Protein AF-A0AA38IRE5-F1 (afdb_monomer)

Mean predicted aligned error: 9.12 Å

pLDDT: mean 81.16, std 12.55, range [35.81, 95.25]

Organism: NCBI:txid2755281

Foldseek 3Di:
DCVVQDDPVVVVVVVVCVVPQCLCVLLVVAPLSVLVVLLVVLLVQLLVLLVVLLVDLVASNCVSLVSSLVSLLSSCVSDVCSLCSLVVSLCCCCCPRQVDDPVCVVVVVVCVVVVDDDDPRSDGPSSVVSNVVSVVSSVVSVVVVCVVVVVDDDDDDCQQPVLVPDDPPQNVLQLLLLLLVLVCCRVPVPPDDNGPGRPVPPTDDDPPPPSVVSSVVSVVVLVVLVVCLVPDPDPSSNVVSVVVSVVSVVSSCPPPD

Solvent-accessible surface area (backbone atoms only — not comparable to full-atom values): 14174 Å² total; per-residue (Å²): 116,51,62,80,81,43,58,64,66,60,27,49,52,51,51,51,50,63,73,66,42,62,62,55,46,44,41,66,73,17,81,76,22,48,33,51,55,52,13,51,54,26,36,52,50,17,48,56,28,40,54,60,14,57,70,45,76,89,44,60,34,61,88,29,39,54,60,14,52,53,24,38,52,50,5,31,73,47,28,76,73,23,55,52,44,57,56,52,50,52,47,42,46,45,50,65,70,47,57,55,50,78,81,52,48,62,55,49,54,50,38,69,73,60,79,62,75,98,67,92,62,78,69,46,72,39,54,53,51,52,50,49,53,52,50,51,52,51,51,50,51,50,51,52,46,45,62,72,56,67,76,60,79,87,81,74,47,59,56,55,29,45,49,80,73,40,59,87,64,21,23,60,47,30,59,50,36,44,44,26,50,36,52,41,36,72,77,53,64,62,88,81,58,76,65,79,38,71,53,72,66,72,78,36,74,55,89,82,43,72,64,52,56,48,25,50,50,45,51,52,51,53,50,49,52,51,52,49,35,70,70,44,82,51,64,67,61,25,51,50,46,55,50,52,55,50,50,48,64,69,57,44,54,67,81,76,99

Secondary structure (DSSP, 8-state):
-GGGTS-HHHHHHHHHHHHH-THHHHHHHSTTHHHHHHHHHHHHHHHHHHHHHHT-SSS--HHHHHHHHHHHHHHHHH-GGGGHHHHHHHHHIIIIIS---HHHHHHHHHHHHH----------HHHHHHHHHHHHHHHHHHHHHHHHTTTPPP---TTT-TTTTSPTTHHHHHHHHHHHHHHHHHHS--S--S---TTSS-----TT-THHHHHHHHHHHHHHHHHHHHH---HHHHHHHHHHHHHHHHH--S---

Radius of gyration: 21.21 Å; Cα contacts (8 Å, |Δi|>4): 234; chains: 1; bounding box: 51×44×58 Å

Structure (mmCIF, N/CA/C/O backbone):
data_AF-A0AA38IRE5-F1
#
_entry.id   AF-A0AA38IRE5-F1
#
loop_
_atom_site.group_PDB
_atom_site.id
_atom_site.type_symbol
_atom_site.label_atom_id
_atom_site.label_alt_id
_atom_site.label_comp_id
_atom_site.label_asym_id
_atom_site.label_entity_id
_atom_site.label_seq_id
_atom_site.pdbx_PDB_ins_code
_atom_site.Cartn_x
_atom_site.Cartn_y
_atom_site.Cartn_z
_atom_site.occupancy
_atom_site.B_iso_or_equiv
_atom_site.auth_seq_id
_atom_site.auth_comp_id
_atom_site.auth_asym_id
_atom_site.auth_atom_id
_atom_site.pdbx_PDB_model_num
ATOM 1 N N . MET A 1 1 ? 0.614 -8.536 15.199 1.00 66.88 1 MET A N 1
ATOM 2 C CA . MET A 1 1 ? -0.632 -8.054 14.555 1.00 66.88 1 MET A CA 1
ATOM 3 C C . MET A 1 1 ? -1.565 -9.196 14.187 1.00 66.88 1 MET A C 1
ATOM 5 O O . MET A 1 1 ? -2.717 -9.130 14.585 1.00 66.88 1 MET A O 1
ATOM 9 N N . CYS A 1 2 ? -1.098 -10.243 13.497 1.00 68.69 2 CYS A N 1
ATOM 10 C CA . CYS A 1 2 ? -1.949 -11.379 13.109 1.00 68.69 2 CYS A CA 1
ATOM 11 C C . CYS A 1 2 ? -2.672 -12.037 14.298 1.00 68.69 2 CYS A C 1
ATOM 13 O O . CYS A 1 2 ? -3.861 -12.318 14.194 1.00 68.69 2 CYS A O 1
ATOM 15 N N . SER A 1 3 ? -2.017 -12.131 15.462 1.00 77.94 3 SER A N 1
ATOM 16 C CA . SER A 1 3 ? -2.606 -12.686 16.693 1.00 77.94 3 SER A CA 1
ATOM 17 C C . SER A 1 3 ? -3.799 -11.902 17.246 1.00 77.94 3 SER A C 1
ATOM 19 O O . SER A 1 3 ? -4.513 -12.396 18.109 1.00 77.94 3 SER A O 1
ATOM 21 N N . MET A 1 4 ? -4.043 -10.678 16.765 1.00 70.19 4 MET A N 1
ATOM 22 C CA . MET A 1 4 ? -5.234 -9.910 17.139 1.00 70.19 4 MET A CA 1
ATOM 23 C C . MET A 1 4 ? -6.496 -10.393 16.413 1.00 70.19 4 MET A C 1
ATOM 25 O O . MET A 1 4 ? -7.599 -10.094 16.865 1.00 70.19 4 MET A O 1
ATOM 29 N N . PHE A 1 5 ? -6.343 -11.089 15.282 1.00 68.94 5 PHE A N 1
ATOM 30 C CA . PHE A 1 5 ? -7.445 -11.447 14.384 1.00 68.94 5 PHE A CA 1
ATOM 31 C C . PHE A 1 5 ? -7.511 -12.942 14.045 1.00 68.94 5 PHE A C 1
ATOM 33 O O . PHE A 1 5 ? -8.567 -13.414 13.630 1.00 68.94 5 PHE A O 1
ATOM 40 N N . LEU A 1 6 ? -6.409 -13.678 14.201 1.00 77.62 6 LEU A N 1
ATOM 41 C CA . LEU A 1 6 ? -6.258 -15.080 13.811 1.00 77.62 6 LEU A CA 1
ATOM 42 C C . LEU A 1 6 ? -5.742 -15.926 14.988 1.00 77.62 6 LEU A C 1
ATOM 44 O O . LEU A 1 6 ? -5.119 -15.376 15.900 1.00 77.62 6 LEU A O 1
ATOM 48 N N . PRO A 1 7 ? -5.941 -17.259 14.956 1.00 82.81 7 PRO A N 1
ATOM 49 C CA . PRO A 1 7 ? -5.340 -18.182 15.918 1.00 82.81 7 PRO A CA 1
ATOM 50 C C . PRO A 1 7 ? -3.813 -18.032 16.011 1.00 82.81 7 PRO A C 1
ATOM 52 O O . PRO A 1 7 ? -3.152 -17.624 15.047 1.00 82.81 7 PRO A O 1
ATOM 55 N N . GLU A 1 8 ? -3.241 -18.394 17.162 1.00 84.50 8 GLU A N 1
ATOM 56 C CA . GLU A 1 8 ? -1.804 -18.241 17.439 1.00 84.50 8 GLU A CA 1
ATOM 57 C C . GLU A 1 8 ? -0.932 -19.000 16.436 1.00 84.50 8 GLU A C 1
ATOM 59 O O . GLU A 1 8 ? 0.017 -18.427 15.902 1.00 84.50 8 GLU A O 1
ATOM 64 N N . LEU A 1 9 ? -1.308 -20.236 16.090 1.00 86.62 9 LEU A N 1
ATOM 65 C CA . LEU A 1 9 ? -0.585 -21.043 15.106 1.00 86.62 9 LEU A CA 1
ATOM 66 C C . LEU A 1 9 ? -0.555 -20.369 13.728 1.00 86.62 9 LEU A C 1
ATOM 68 O O . LEU A 1 9 ? 0.510 -20.211 13.140 1.00 86.62 9 LEU A O 1
ATOM 72 N N . SER A 1 10 ? -1.705 -19.911 13.226 1.00 82.69 10 SER A N 1
ATOM 73 C CA . SER A 1 10 ? -1.785 -19.211 11.935 1.00 82.69 10 SER A CA 1
ATOM 74 C C . SER A 1 10 ? -0.970 -17.919 11.941 1.00 82.69 10 SER A C 1
ATOM 76 O O . SER A 1 10 ? -0.342 -17.570 10.946 1.00 82.69 10 SER A O 1
ATOM 78 N N . SER A 1 11 ? -0.949 -17.220 13.077 1.00 84.44 11 SER A N 1
ATOM 79 C CA . SER A 1 11 ? -0.164 -15.999 13.258 1.00 84.44 11 SER A CA 1
ATOM 80 C C . SER A 1 11 ? 1.339 -16.270 13.265 1.00 84.44 11 SER A C 1
ATOM 82 O O . SER A 1 11 ? 2.093 -15.494 12.681 1.00 84.44 11 SER A O 1
ATOM 84 N N . PHE A 1 12 ? 1.765 -17.367 13.894 1.00 87.31 12 PHE A N 1
ATOM 85 C CA . PHE A 1 12 ? 3.154 -17.814 13.909 1.00 87.31 12 PHE A CA 1
ATOM 86 C C . PHE A 1 12 ? 3.618 -18.253 12.519 1.00 87.31 12 PHE A C 1
ATOM 88 O O . PHE A 1 12 ? 4.658 -17.799 12.052 1.00 87.31 12 PHE A O 1
ATOM 95 N N . VAL A 1 13 ? 2.814 -19.060 11.820 1.00 86.81 13 VAL A N 1
ATOM 96 C CA . VAL A 1 13 ? 3.109 -19.490 10.445 1.00 86.81 13 VAL A CA 1
ATOM 97 C C . VAL A 1 13 ? 3.197 -18.285 9.509 1.00 86.81 13 VAL A C 1
ATOM 99 O O . VAL A 1 13 ? 4.141 -18.193 8.732 1.00 86.81 13 VAL A O 1
ATOM 102 N N . ALA A 1 14 ? 2.281 -17.317 9.619 1.00 83.88 14 ALA A N 1
ATOM 103 C CA . ALA A 1 14 ? 2.343 -16.088 8.830 1.00 83.88 14 ALA A CA 1
ATOM 104 C C . ALA A 1 14 ? 3.618 -15.272 9.113 1.00 83.88 14 ALA A C 1
ATOM 106 O O . ALA A 1 14 ? 4.216 -14.734 8.184 1.00 83.88 14 ALA A O 1
ATOM 107 N N . ALA A 1 15 ? 4.054 -15.199 10.375 1.00 84.88 15 ALA A N 1
ATOM 108 C CA . ALA A 1 15 ? 5.296 -14.523 10.744 1.00 84.88 15 ALA A CA 1
ATOM 109 C C . ALA A 1 15 ? 6.534 -15.253 10.198 1.00 84.88 15 ALA A C 1
ATOM 111 O O . ALA A 1 15 ? 7.433 -14.606 9.671 1.00 84.88 15 ALA A O 1
ATOM 112 N N . MET A 1 16 ? 6.564 -16.587 10.269 1.00 85.31 16 MET A N 1
ATOM 113 C CA . MET A 1 16 ? 7.654 -17.390 9.709 1.00 85.31 16 MET A CA 1
ATOM 114 C C . MET A 1 16 ? 7.725 -17.278 8.188 1.00 85.31 16 MET A C 1
ATOM 116 O O . MET A 1 16 ? 8.806 -17.063 7.649 1.00 85.31 16 MET A O 1
ATOM 120 N N . LEU A 1 17 ? 6.583 -17.349 7.496 1.00 84.31 17 LEU A N 1
ATOM 121 C CA . LEU A 1 17 ? 6.532 -17.137 6.051 1.00 84.31 17 LEU A CA 1
ATOM 122 C C . LEU A 1 17 ? 7.054 -15.748 5.688 1.00 84.31 17 LEU A C 1
ATOM 124 O O . LEU A 1 17 ? 7.898 -15.650 4.811 1.00 84.31 17 LEU A O 1
ATOM 128 N N . PHE A 1 18 ? 6.639 -14.698 6.401 1.00 83.19 18 PHE A N 1
ATOM 129 C CA . PHE A 1 18 ? 7.153 -13.342 6.188 1.00 83.19 18 PHE A CA 1
ATOM 130 C C . PHE A 1 18 ? 8.671 -13.234 6.405 1.00 83.19 18 PHE A C 1
ATOM 132 O O . PHE A 1 18 ? 9.341 -12.536 5.661 1.00 83.19 18 PHE A O 1
ATOM 139 N N . VAL A 1 19 ? 9.243 -13.922 7.395 1.00 83.75 19 VAL A N 1
ATOM 140 C CA . VAL A 1 19 ? 10.698 -13.880 7.638 1.00 83.75 19 VAL A CA 1
ATOM 141 C C . VAL A 1 19 ? 11.481 -14.646 6.571 1.00 83.75 19 VAL A C 1
ATOM 143 O O . VAL A 1 19 ? 12.555 -14.209 6.170 1.00 83.75 19 VAL A O 1
ATOM 146 N N . VAL A 1 20 ? 10.962 -15.789 6.118 1.00 86.19 20 VAL A N 1
ATOM 147 C CA . VAL A 1 20 ? 11.672 -16.685 5.193 1.00 86.19 20 VAL A CA 1
ATOM 148 C C . VAL A 1 20 ? 11.473 -16.282 3.730 1.00 86.19 20 VAL A C 1
ATOM 150 O O . VAL A 1 20 ? 12.277 -16.673 2.889 1.00 86.19 20 VAL A O 1
ATOM 153 N N . HIS A 1 21 ? 10.434 -15.503 3.404 1.00 84.81 21 HIS A N 1
ATOM 154 C CA . HIS A 1 21 ? 10.095 -15.190 2.018 1.00 84.81 21 HIS A CA 1
ATOM 155 C C . HIS A 1 21 ? 11.217 -14.398 1.314 1.00 84.81 21 HIS A C 1
ATOM 157 O O . HIS A 1 21 ? 11.450 -13.235 1.665 1.00 84.81 21 HIS A O 1
ATOM 163 N N . PRO A 1 22 ? 11.866 -14.961 0.272 1.00 82.44 22 PRO A N 1
ATOM 164 C CA . PRO A 1 22 ? 13.019 -14.330 -0.375 1.00 82.44 22 PRO A CA 1
ATOM 165 C C . PRO A 1 22 ? 12.728 -12.959 -0.988 1.00 82.44 22 PRO A C 1
ATOM 167 O O . PRO A 1 22 ? 13.632 -12.157 -1.134 1.00 82.44 22 PRO A O 1
ATOM 170 N N . ILE A 1 23 ? 11.467 -12.628 -1.277 1.00 81.75 23 ILE A N 1
ATOM 171 C CA . ILE A 1 23 ? 11.100 -11.296 -1.788 1.00 81.75 23 ILE A CA 1
ATOM 172 C C . ILE A 1 23 ? 11.539 -10.137 -0.884 1.00 81.75 23 ILE A C 1
ATOM 174 O O . ILE A 1 23 ? 11.767 -9.027 -1.353 1.00 81.75 23 ILE A O 1
ATOM 178 N N . HIS A 1 24 ? 11.684 -10.386 0.419 1.00 78.56 24 HIS A N 1
ATOM 179 C CA . HIS A 1 24 ? 12.136 -9.365 1.353 1.00 78.56 24 HIS A CA 1
ATOM 180 C C . HIS A 1 24 ? 13.640 -9.101 1.253 1.00 78.56 24 HIS A C 1
ATOM 182 O O . HIS A 1 24 ? 14.095 -8.076 1.760 1.00 78.56 24 HIS A O 1
ATOM 188 N N . THR A 1 25 ? 14.417 -9.962 0.580 1.00 79.12 25 THR A N 1
ATOM 189 C CA . THR A 1 25 ? 15.851 -9.725 0.403 1.00 79.12 25 THR A CA 1
ATOM 190 C C . THR A 1 25 ? 16.103 -8.486 -0.443 1.00 79.12 25 THR A C 1
ATOM 192 O O . THR A 1 25 ? 16.975 -7.718 -0.066 1.00 79.12 25 THR A O 1
ATOM 195 N N . GLU A 1 26 ? 15.309 -8.214 -1.489 1.00 75.19 26 GLU A N 1
ATOM 196 C CA . GLU A 1 26 ? 15.432 -6.984 -2.301 1.00 75.19 26 GLU A CA 1
ATOM 197 C C . GLU A 1 26 ? 15.341 -5.715 -1.445 1.00 75.19 26 GLU A C 1
ATOM 199 O O . GLU A 1 26 ? 16.201 -4.833 -1.526 1.00 75.19 26 GLU A O 1
ATOM 204 N N . ALA A 1 27 ? 14.354 -5.665 -0.547 1.00 70.44 27 ALA A N 1
ATOM 205 C CA . ALA A 1 27 ? 14.155 -4.539 0.361 1.00 70.44 27 ALA A CA 1
ATOM 206 C C . ALA A 1 27 ? 15.297 -4.375 1.387 1.00 70.44 27 ALA A C 1
ATOM 208 O O . ALA A 1 27 ? 15.514 -3.276 1.897 1.00 70.44 27 ALA A O 1
ATOM 209 N N . VAL A 1 28 ? 16.034 -5.444 1.710 1.00 70.38 28 VAL A N 1
ATOM 210 C CA . VAL A 1 28 ? 17.133 -5.416 2.693 1.00 70.38 28 VAL A CA 1
ATOM 211 C C . VAL A 1 28 ? 18.488 -5.158 2.028 1.00 70.38 28 VAL A C 1
ATOM 213 O O . VAL A 1 28 ? 19.316 -4.430 2.581 1.00 70.38 28 VAL A O 1
ATOM 216 N N . THR A 1 29 ? 18.730 -5.732 0.848 1.00 73.12 29 THR A N 1
ATOM 217 C CA . THR A 1 29 ? 19.999 -5.600 0.120 1.00 73.12 29 THR A CA 1
ATOM 218 C C . THR A 1 29 ? 20.113 -4.262 -0.602 1.00 73.12 29 THR A C 1
ATOM 220 O O . THR A 1 29 ? 21.218 -3.738 -0.736 1.00 73.12 29 THR A O 1
ATOM 223 N N . GLY A 1 30 ? 18.994 -3.673 -1.036 1.00 69.94 30 GLY A N 1
ATOM 224 C CA . GLY A 1 30 ? 18.978 -2.350 -1.652 1.00 69.94 30 GLY A CA 1
ATOM 225 C C . GLY A 1 30 ? 19.208 -1.232 -0.630 1.00 69.94 30 GLY A C 1
ATOM 226 O O . GLY A 1 30 ? 18.498 -1.129 0.371 1.00 69.94 30 GLY A O 1
ATOM 227 N N . VAL A 1 31 ? 20.154 -0.322 -0.898 1.00 69.25 31 VAL A N 1
ATOM 228 C CA . VAL A 1 31 ? 20.379 0.878 -0.060 1.00 69.25 31 VAL A CA 1
ATOM 229 C C . VAL A 1 31 ? 19.096 1.714 0.058 1.00 69.25 31 VAL A C 1
ATOM 231 O O . VAL A 1 31 ? 18.791 2.230 1.133 1.00 69.25 31 VAL A O 1
ATOM 234 N N . VAL A 1 32 ? 18.304 1.772 -1.019 1.00 67.88 32 VAL A N 1
ATOM 235 C CA . VAL A 1 32 ? 17.002 2.459 -1.081 1.00 67.88 32 VAL A CA 1
ATOM 236 C C . VAL A 1 32 ? 15.925 1.748 -0.242 1.00 67.88 32 VAL A C 1
ATOM 238 O O . VAL A 1 32 ? 15.069 2.410 0.350 1.00 67.88 32 VAL A O 1
ATOM 241 N N . GLY A 1 33 ? 15.994 0.418 -0.120 1.00 69.69 33 GLY A N 1
ATOM 242 C CA . GLY A 1 33 ? 15.036 -0.399 0.635 1.00 69.69 33 GLY A CA 1
ATOM 243 C C . GLY A 1 33 ? 15.167 -0.274 2.162 1.00 69.69 33 GLY A C 1
ATOM 244 O O . GLY A 1 33 ? 14.208 -0.503 2.904 1.00 69.69 33 GLY A O 1
ATOM 245 N N . ARG A 1 34 ? 16.305 0.222 2.671 1.00 79.81 34 ARG A N 1
ATOM 246 C CA . ARG A 1 34 ? 16.491 0.519 4.109 1.00 79.81 34 ARG A CA 1
ATOM 247 C C . ARG A 1 34 ? 15.468 1.524 4.640 1.00 79.81 34 ARG A C 1
ATOM 249 O O . ARG A 1 34 ? 14.971 1.388 5.755 1.00 79.81 34 ARG A O 1
ATOM 256 N N . ALA A 1 35 ? 15.132 2.524 3.830 1.00 83.19 35 ALA A N 1
ATOM 257 C CA . ALA A 1 35 ? 14.113 3.504 4.181 1.00 83.19 35 ALA A CA 1
ATOM 258 C C . ALA A 1 35 ? 12.715 2.864 4.277 1.00 83.19 35 ALA A C 1
ATOM 260 O O . ALA A 1 35 ? 11.905 3.242 5.123 1.00 83.19 35 ALA A O 1
ATOM 261 N N . GLU A 1 36 ? 12.439 1.857 3.447 1.00 82.44 36 GLU A N 1
ATOM 262 C CA . GLU A 1 36 ? 11.158 1.146 3.407 1.00 82.44 36 GLU A CA 1
ATOM 263 C C . GLU A 1 36 ? 11.010 0.180 4.580 1.00 82.44 36 GLU A C 1
ATOM 265 O O . GLU A 1 36 ? 9.972 0.174 5.243 1.00 82.44 36 GLU A O 1
ATOM 270 N N . THR A 1 37 ? 12.068 -0.565 4.911 1.00 83.38 37 THR A N 1
ATOM 271 C CA . THR A 1 37 ? 12.090 -1.430 6.100 1.00 83.38 37 THR A CA 1
ATOM 272 C C . THR A 1 37 ? 11.904 -0.614 7.381 1.00 83.38 37 THR A C 1
ATOM 274 O O . THR A 1 37 ? 11.047 -0.955 8.198 1.00 83.38 37 THR A O 1
ATOM 277 N N . LEU A 1 38 ? 12.597 0.520 7.530 1.00 87.06 38 LEU A N 1
ATOM 278 C CA . LEU A 1 38 ? 12.421 1.407 8.683 1.00 87.06 38 LEU A CA 1
ATOM 279 C C . LEU A 1 38 ? 11.007 2.013 8.738 1.00 87.0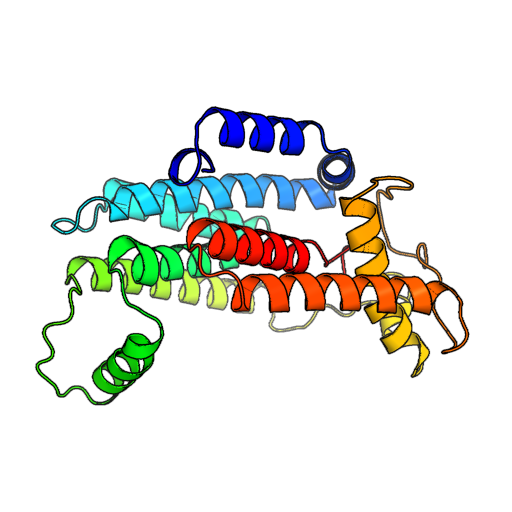6 38 LEU A C 1
ATOM 281 O O . LEU A 1 38 ? 10.375 2.012 9.798 1.00 87.06 38 LEU A O 1
ATOM 285 N N . SER A 1 39 ? 10.472 2.454 7.593 1.00 88.94 39 SER A N 1
ATOM 286 C CA . SER A 1 39 ? 9.085 2.925 7.487 1.00 88.94 39 SER A CA 1
ATOM 287 C C . SER A 1 39 ? 8.091 1.839 7.914 1.00 88.94 39 SER A C 1
ATOM 289 O O . SER A 1 39 ? 7.157 2.134 8.656 1.00 88.94 39 SER A O 1
ATOM 291 N N . SER A 1 40 ? 8.325 0.570 7.554 1.00 86.00 40 SER A N 1
ATOM 292 C CA . SER A 1 40 ? 7.464 -0.556 7.942 1.00 86.00 40 SER A CA 1
ATOM 293 C C . SER A 1 40 ? 7.454 -0.815 9.457 1.00 86.00 40 SER A C 1
ATOM 295 O O . SER A 1 40 ? 6.397 -1.073 10.037 1.00 86.00 40 SER A O 1
ATOM 297 N N . VAL A 1 41 ? 8.598 -0.674 10.137 1.00 90.06 41 VAL A N 1
ATOM 298 C CA . VAL A 1 41 ? 8.681 -0.838 11.598 1.00 90.06 41 VAL A CA 1
ATOM 299 C C . VAL A 1 41 ? 7.872 0.253 12.298 1.00 90.06 41 VAL A C 1
ATOM 301 O O . VAL A 1 41 ? 7.045 -0.045 13.166 1.00 90.06 41 VAL A O 1
ATOM 304 N N . PHE A 1 42 ? 8.043 1.512 11.885 1.00 92.81 42 PHE A N 1
ATOM 305 C CA . PHE A 1 42 ? 7.272 2.626 12.440 1.00 92.81 42 PHE A CA 1
ATOM 306 C C . PHE A 1 42 ? 5.790 2.568 12.058 1.00 92.81 42 PHE A C 1
ATOM 308 O O . PHE A 1 42 ? 4.945 2.909 12.885 1.00 92.81 42 PHE A O 1
ATOM 315 N N . PHE A 1 43 ? 5.456 2.061 10.868 1.00 91.31 43 PHE A N 1
ATOM 316 C CA . PHE A 1 43 ? 4.085 1.776 10.440 1.00 91.31 43 PHE A CA 1
ATOM 317 C C . PHE A 1 43 ? 3.395 0.828 11.430 1.00 91.31 43 PHE A C 1
ATOM 319 O O . PHE A 1 43 ? 2.319 1.129 11.958 1.00 91.31 43 PHE A O 1
ATOM 326 N N . LEU A 1 44 ? 4.027 -0.315 11.716 1.00 88.44 44 LEU A N 1
ATOM 327 C CA . LEU A 1 44 ? 3.488 -1.329 12.623 1.00 88.44 44 LEU A CA 1
ATOM 328 C C . LEU A 1 44 ? 3.402 -0.800 14.062 1.00 88.44 44 LEU A C 1
ATOM 330 O O . LEU A 1 44 ? 2.385 -1.000 14.734 1.00 88.44 44 LEU A O 1
ATOM 334 N N . ALA A 1 45 ? 4.431 -0.084 14.525 1.00 91.81 45 ALA A N 1
ATOM 335 C CA . ALA A 1 45 ? 4.454 0.532 15.850 1.00 91.81 45 ALA A CA 1
ATOM 336 C C . ALA A 1 45 ? 3.331 1.569 16.019 1.00 91.81 45 ALA A C 1
ATOM 338 O O . ALA A 1 45 ? 2.586 1.520 17.003 1.00 91.81 45 ALA A O 1
ATOM 339 N N . ALA A 1 46 ? 3.151 2.456 15.036 1.00 93.25 46 ALA A N 1
ATOM 340 C CA . ALA A 1 46 ? 2.088 3.453 15.011 1.00 93.25 46 ALA A CA 1
ATOM 341 C C . ALA A 1 46 ? 0.703 2.808 15.126 1.00 93.25 46 ALA A C 1
ATOM 343 O O . ALA A 1 46 ? -0.104 3.240 15.957 1.00 93.25 46 ALA A O 1
ATOM 344 N N . PHE A 1 47 ? 0.451 1.746 14.353 1.00 90.94 47 PHE A N 1
ATOM 345 C CA . PHE A 1 47 ? -0.808 1.008 14.400 1.00 90.94 47 PHE A CA 1
ATOM 346 C C . PHE A 1 47 ? -1.018 0.308 15.752 1.00 90.94 47 PHE A C 1
ATOM 348 O O . PHE A 1 47 ? -2.083 0.422 16.360 1.00 90.94 47 PHE A O 1
ATOM 355 N N . MET A 1 48 ? -0.004 -0.375 16.289 1.00 89.94 48 MET A N 1
ATOM 356 C CA . MET A 1 48 ? -0.098 -1.041 17.594 1.00 89.94 48 MET A CA 1
ATOM 357 C C . MET A 1 48 ? -0.365 -0.065 18.748 1.00 89.94 48 MET A C 1
ATOM 359 O O . MET A 1 48 ? -1.151 -0.364 19.648 1.00 89.94 48 MET A O 1
ATOM 363 N N . LEU A 1 49 ? 0.268 1.108 18.736 1.00 92.62 49 LEU A N 1
ATOM 364 C CA . LEU A 1 49 ? 0.019 2.157 19.724 1.00 92.62 49 LEU A CA 1
ATOM 365 C C . LEU A 1 49 ? -1.392 2.739 19.571 1.00 92.62 49 LEU A C 1
ATOM 367 O O . LEU A 1 49 ? -2.095 2.921 20.567 1.00 92.62 49 LEU A O 1
ATOM 371 N N . TYR A 1 50 ? -1.852 2.938 18.334 1.00 91.88 50 TYR A N 1
ATOM 372 C CA . TYR A 1 50 ? -3.199 3.433 18.056 1.00 91.88 50 TYR A CA 1
ATOM 373 C C . TYR A 1 50 ? -4.293 2.462 18.523 1.00 91.88 50 TYR A C 1
ATOM 375 O O . TYR A 1 50 ? -5.279 2.879 19.137 1.00 91.88 50 TYR A O 1
ATOM 383 N N . THR A 1 51 ? -4.119 1.154 18.304 1.00 88.94 51 THR A N 1
ATOM 384 C CA . THR A 1 51 ? -5.089 0.151 18.781 1.00 88.94 51 THR A CA 1
ATOM 385 C C . THR A 1 51 ? -5.151 0.100 20.310 1.00 88.94 51 THR A C 1
ATOM 387 O O . THR A 1 51 ? -6.244 -0.007 20.870 1.00 88.94 51 THR A O 1
ATOM 390 N N . LYS A 1 52 ? -4.015 0.275 21.005 1.00 89.00 52 LYS A N 1
ATOM 391 C CA . LYS A 1 52 ? -3.973 0.424 22.473 1.00 89.00 52 LYS A CA 1
ATOM 392 C C . LYS A 1 52 ? -4.690 1.692 22.946 1.00 89.00 52 LYS A C 1
ATOM 394 O O . LYS A 1 52 ? -5.471 1.609 23.893 1.00 89.00 52 LYS A O 1
ATOM 399 N N . ALA A 1 53 ? -4.489 2.830 22.274 1.00 88.19 53 ALA A N 1
ATOM 400 C CA . ALA A 1 53 ? -5.211 4.076 22.565 1.00 88.19 53 ALA A CA 1
ATOM 401 C C . ALA A 1 53 ? -6.731 3.917 22.381 1.00 88.19 53 ALA A C 1
ATOM 403 O O . ALA A 1 53 ? -7.523 4.490 23.129 1.00 88.19 53 ALA A O 1
ATOM 404 N N . SER A 1 54 ? -7.130 3.092 21.411 1.00 85.06 54 SER A N 1
ATOM 405 C CA . SER A 1 54 ? -8.525 2.896 21.007 1.00 85.06 54 SER A CA 1
ATOM 406 C C . SER A 1 54 ? -9.282 1.840 21.819 1.00 85.06 54 SER A C 1
ATOM 408 O O . SER A 1 54 ? -10.501 1.723 21.700 1.00 85.06 54 SER A O 1
ATOM 410 N N . ARG A 1 55 ? -8.588 1.101 22.699 1.00 83.81 55 ARG A N 1
ATOM 411 C CA . ARG A 1 55 ? -9.168 0.016 23.509 1.00 83.81 55 ARG A CA 1
ATOM 412 C C . ARG A 1 55 ? -10.198 0.509 24.530 1.00 83.81 55 ARG A C 1
ATOM 414 O O . ARG A 1 55 ? -11.153 -0.206 24.823 1.00 83.81 55 ARG A O 1
ATOM 421 N N . SER A 1 56 ? -10.023 1.718 25.067 1.00 77.81 56 SER A N 1
ATOM 422 C CA . SER A 1 56 ? -10.987 2.337 25.983 1.00 77.81 56 SER A CA 1
ATOM 423 C C . SER A 1 56 ? -11.902 3.305 25.236 1.00 77.81 56 SER A C 1
ATOM 425 O O . SER A 1 56 ? -11.440 4.181 24.504 1.00 77.81 56 SER A O 1
ATOM 427 N N . LYS A 1 57 ? -13.219 3.172 25.446 1.00 71.69 57 LYS A N 1
ATOM 428 C CA . LYS A 1 57 ? -14.224 4.121 24.931 1.00 71.69 57 LYS A CA 1
ATOM 429 C C . LYS A 1 57 ? -14.412 5.353 25.821 1.00 71.69 57 LYS A C 1
ATOM 431 O O . LYS A 1 57 ? -14.986 6.333 25.356 1.00 71.69 57 LYS A O 1
ATOM 436 N N . LYS A 1 58 ? -13.955 5.284 27.080 1.00 71.62 58 LYS A N 1
ATOM 437 C CA . LYS A 1 58 ? -14.145 6.320 28.113 1.00 71.62 58 LYS A CA 1
ATOM 438 C C . LYS A 1 58 ? -12.980 7.311 28.212 1.00 71.62 58 LYS A C 1
ATOM 440 O O . LYS A 1 58 ? -13.104 8.319 28.891 1.00 71.62 58 LYS A O 1
ATOM 445 N N . SER A 1 59 ? -11.845 7.016 27.581 1.00 79.88 59 SER A N 1
ATOM 446 C CA . SER A 1 59 ? -10.660 7.874 27.600 1.00 79.88 59 SER A CA 1
ATOM 447 C C . SER A 1 59 ? -10.012 7.894 26.224 1.00 79.88 59 SER A C 1
ATOM 449 O O . SER A 1 59 ? -9.913 6.852 25.576 1.00 79.88 59 SER A O 1
ATOM 451 N N . THR A 1 60 ? -9.522 9.062 25.808 1.00 77.62 60 THR A N 1
ATOM 452 C CA . THR A 1 60 ? -8.784 9.253 24.551 1.00 77.62 60 THR A CA 1
ATOM 453 C C . THR A 1 60 ? -7.506 8.411 24.488 1.00 77.62 60 THR A C 1
ATOM 455 O O . THR A 1 60 ? -7.032 8.097 23.400 1.00 77.62 60 THR A O 1
ATOM 458 N N . GLY A 1 61 ? -6.926 8.047 25.641 1.00 84.75 61 GLY A N 1
ATOM 459 C CA . GLY A 1 61 ? -5.690 7.265 25.689 1.00 84.75 61 GLY A CA 1
ATOM 460 C C . GLY A 1 61 ? -4.455 8.043 25.217 1.00 84.75 61 GLY A C 1
ATOM 461 O O . GLY A 1 61 ? -3.605 7.476 24.532 1.00 84.75 61 GLY A O 1
ATOM 462 N N . TRP A 1 62 ? -4.334 9.325 25.594 1.00 88.12 62 TRP A N 1
ATOM 463 C CA . TRP A 1 62 ? -3.255 10.242 25.174 1.00 88.12 62 TRP A CA 1
ATOM 464 C C . TRP A 1 62 ? -1.842 9.659 25.284 1.00 88.12 62 TRP A C 1
ATOM 466 O O . TRP A 1 62 ? -1.029 9.861 24.385 1.00 88.12 62 TRP A O 1
ATOM 476 N N . LYS A 1 63 ? -1.583 8.865 26.334 1.00 92.00 63 LYS A N 1
ATOM 477 C CA . LYS A 1 63 ? -0.302 8.173 26.559 1.00 92.00 63 LYS A CA 1
ATOM 478 C C . LYS A 1 63 ? 0.138 7.300 25.376 1.00 92.00 63 LYS A C 1
ATOM 480 O O . LYS A 1 63 ? 1.331 7.151 25.159 1.00 92.00 63 LYS A O 1
ATOM 485 N N . TYR A 1 64 ? -0.803 6.732 24.620 1.00 91.94 64 TYR A N 1
ATOM 486 C CA . TYR A 1 64 ? -0.522 5.913 23.435 1.00 91.94 64 TYR A CA 1
ATOM 487 C C . TYR A 1 64 ? -0.792 6.658 22.122 1.00 91.94 64 TYR A C 1
ATOM 489 O O . TYR A 1 64 ? -0.177 6.346 21.105 1.00 91.94 64 TYR A O 1
ATOM 497 N N . LEU A 1 65 ? -1.676 7.661 22.137 1.00 92.19 65 LEU A N 1
ATOM 498 C CA . LEU A 1 65 ? -1.991 8.463 20.954 1.00 92.19 65 LEU A CA 1
ATOM 499 C C . LEU A 1 65 ? -0.803 9.332 20.517 1.00 92.19 65 LEU A C 1
ATOM 501 O O . LEU A 1 65 ? -0.467 9.340 19.339 1.00 92.19 65 LEU A O 1
ATOM 505 N N . ILE A 1 66 ? -0.138 10.016 21.453 1.00 93.44 66 ILE A N 1
ATOM 506 C CA . ILE A 1 66 ? 1.021 10.876 21.155 1.00 93.44 66 ILE A CA 1
ATOM 507 C C . ILE A 1 66 ? 2.167 10.085 20.500 1.00 93.44 66 ILE A C 1
ATOM 509 O O . ILE A 1 66 ? 2.567 10.449 19.393 1.00 93.44 66 ILE A O 1
ATOM 513 N N . PRO A 1 67 ? 2.666 8.975 21.086 1.00 94.00 67 PRO A N 1
ATOM 514 C CA . PRO A 1 67 ? 3.728 8.203 20.444 1.00 94.00 67 PRO A CA 1
ATOM 515 C C . PRO A 1 67 ? 3.267 7.531 19.139 1.00 94.00 67 PRO A C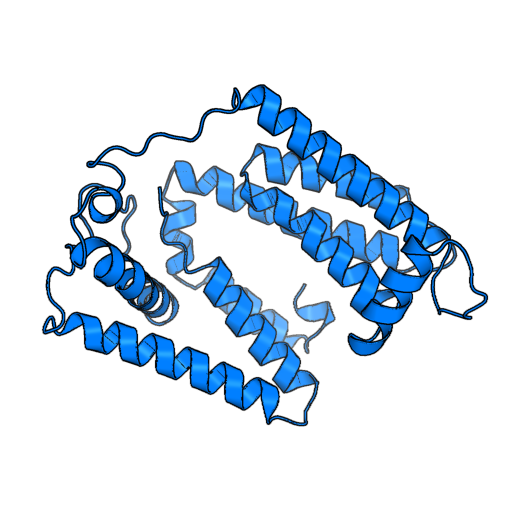 1
ATOM 517 O O . PRO A 1 67 ? 4.090 7.314 18.251 1.00 94.00 67 PRO A O 1
ATOM 520 N N . SER A 1 68 ? 1.966 7.252 18.966 1.00 93.94 68 SER A N 1
ATOM 521 C CA . SER A 1 68 ? 1.421 6.818 17.671 1.00 93.94 68 SER A CA 1
ATOM 522 C C . SER A 1 68 ? 1.575 7.912 16.608 1.00 93.94 68 SER A C 1
ATOM 524 O O . SER A 1 68 ? 2.061 7.622 15.519 1.00 93.94 68 SER A O 1
ATOM 526 N N . MET A 1 69 ? 1.259 9.174 16.927 1.00 95.25 69 MET A N 1
ATOM 527 C CA . MET A 1 69 ? 1.415 10.294 15.986 1.00 95.25 69 MET A CA 1
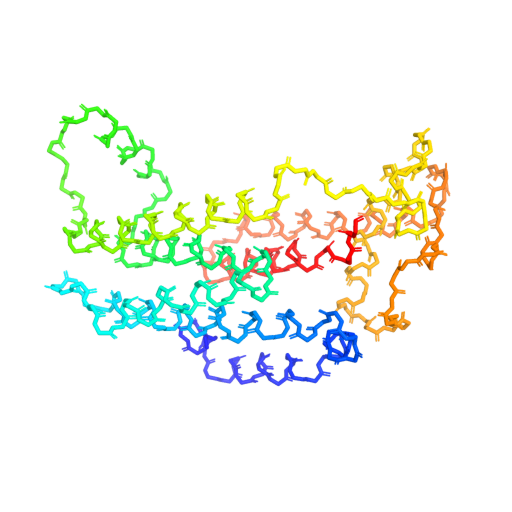ATOM 528 C C . MET A 1 69 ? 2.882 10.541 15.630 1.00 95.25 69 MET A C 1
ATOM 530 O O . MET A 1 69 ? 3.198 10.745 14.461 1.00 95.25 69 MET A O 1
ATOM 534 N N . MET A 1 70 ? 3.780 10.460 16.616 1.00 95.00 70 MET A N 1
ATOM 535 C CA . MET A 1 70 ? 5.224 10.545 16.373 1.00 95.00 70 MET A CA 1
ATOM 536 C C . MET A 1 70 ? 5.694 9.428 15.438 1.00 95.00 70 MET A C 1
ATOM 538 O O . MET A 1 70 ? 6.413 9.693 14.485 1.00 95.00 70 MET A O 1
ATOM 542 N N . SER A 1 71 ? 5.224 8.197 15.655 1.00 94.25 71 SER A N 1
ATOM 543 C CA . SER A 1 71 ? 5.573 7.057 14.801 1.00 94.25 71 SER A CA 1
ATOM 544 C C . SER A 1 71 ? 5.049 7.224 13.367 1.00 94.25 71 SER A C 1
ATOM 546 O O . SER A 1 71 ? 5.759 6.881 12.429 1.00 94.25 71 SER A O 1
ATOM 548 N N . ILE A 1 72 ? 3.849 7.794 13.170 1.00 94.19 72 ILE A N 1
ATOM 549 C CA . ILE A 1 72 ? 3.326 8.133 11.828 1.00 94.19 72 ILE A CA 1
ATOM 550 C C . ILE A 1 72 ? 4.221 9.175 11.150 1.00 94.19 72 ILE A C 1
ATOM 552 O O . ILE A 1 72 ? 4.575 9.012 9.983 1.00 94.19 72 ILE A O 1
ATOM 556 N N . ALA A 1 73 ? 4.615 10.223 11.880 1.00 94.44 73 ALA A N 1
ATOM 557 C CA . ALA A 1 73 ? 5.511 11.249 11.361 1.00 94.44 73 ALA A CA 1
ATOM 558 C C . ALA A 1 73 ? 6.860 10.647 10.939 1.00 94.44 73 ALA A C 1
ATOM 560 O O . ALA A 1 73 ? 7.303 10.870 9.816 1.00 94.44 73 ALA A O 1
ATOM 561 N N . THR A 1 74 ? 7.477 9.819 11.787 1.00 93.06 74 THR A N 1
ATOM 562 C CA . THR A 1 74 ? 8.743 9.150 11.459 1.00 93.06 74 THR A CA 1
ATOM 563 C C . THR A 1 74 ? 8.593 8.186 10.282 1.00 93.06 74 THR A C 1
ATOM 565 O O . THR A 1 74 ? 9.433 8.201 9.388 1.00 93.06 74 THR A O 1
ATOM 568 N N . ALA A 1 75 ? 7.503 7.412 10.207 1.00 92.88 75 ALA A N 1
ATOM 569 C CA . ALA A 1 75 ? 7.247 6.520 9.074 1.00 92.88 75 ALA A CA 1
ATOM 570 C C . ALA A 1 75 ? 7.176 7.284 7.742 1.00 92.88 75 ALA A C 1
ATOM 572 O O . ALA A 1 75 ? 7.714 6.808 6.740 1.00 92.88 75 ALA A O 1
ATOM 573 N N . MET A 1 76 ? 6.545 8.465 7.747 1.00 89.94 76 MET A N 1
ATOM 574 C CA . MET A 1 76 ? 6.433 9.344 6.581 1.00 89.94 76 MET A CA 1
ATOM 575 C C . MET A 1 76 ? 7.756 10.024 6.210 1.00 89.94 76 MET A C 1
ATOM 577 O O . MET A 1 76 ? 8.030 10.196 5.024 1.00 89.94 76 MET A O 1
ATOM 581 N N . LEU A 1 77 ? 8.577 10.387 7.203 1.00 88.69 77 LEU A N 1
ATOM 582 C CA . LEU A 1 77 ? 9.927 10.915 6.977 1.00 88.69 77 LEU A CA 1
ATOM 583 C C . LEU A 1 77 ? 10.853 9.861 6.360 1.00 88.69 77 LEU A C 1
ATOM 585 O O . LEU A 1 77 ? 11.683 10.200 5.524 1.00 88.69 77 LEU A O 1
ATOM 589 N N . CYS A 1 78 ? 10.698 8.587 6.736 1.00 88.69 78 CYS A N 1
ATOM 590 C CA . CYS A 1 78 ? 11.437 7.491 6.112 1.00 88.69 78 CYS A CA 1
ATOM 591 C C . CYS A 1 78 ? 10.972 7.246 4.673 1.00 88.69 78 CYS A C 1
ATOM 593 O O . CYS A 1 78 ? 11.794 7.107 3.770 1.00 88.69 78 CYS A O 1
ATOM 595 N N . LYS A 1 79 ? 9.656 7.173 4.444 1.00 85.06 79 LYS A N 1
ATOM 596 C CA . LYS A 1 79 ? 9.096 6.937 3.113 1.00 85.06 79 LYS A CA 1
ATOM 597 C C . LYS A 1 79 ? 7.711 7.547 2.989 1.00 85.06 79 LYS A C 1
ATOM 599 O O . LYS A 1 79 ? 6.869 7.416 3.873 1.00 85.06 79 LYS A O 1
ATOM 604 N N . GLU A 1 80 ? 7.427 8.107 1.823 1.00 83.75 80 GLU A N 1
ATOM 605 C CA . GLU A 1 80 ? 6.138 8.717 1.502 1.00 83.75 80 GLU A CA 1
ATOM 606 C C . GLU A 1 80 ? 4.914 7.828 1.743 1.00 83.75 80 GLU A C 1
ATOM 608 O O . GLU A 1 80 ? 3.868 8.314 2.176 1.00 83.75 80 GLU A O 1
ATOM 613 N N . GLN A 1 81 ? 5.058 6.524 1.504 1.00 82.62 81 GLN A N 1
ATOM 614 C CA . GLN A 1 81 ? 3.998 5.538 1.694 1.00 82.62 81 GLN A CA 1
ATOM 615 C C . GLN A 1 81 ? 3.629 5.357 3.175 1.00 82.62 81 GLN A C 1
ATOM 617 O O . GLN A 1 81 ? 2.543 4.867 3.479 1.00 82.62 81 GLN A O 1
ATOM 622 N N . GLY A 1 82 ? 4.467 5.820 4.111 1.00 84.81 82 GLY A N 1
ATOM 623 C CA . GLY A 1 82 ? 4.197 5.788 5.548 1.00 84.81 82 GLY A CA 1
ATOM 624 C C . GLY A 1 82 ? 2.941 6.565 5.961 1.00 84.81 82 GLY A C 1
ATOM 625 O O . GLY A 1 82 ? 2.309 6.218 6.956 1.00 84.81 82 GLY A O 1
ATOM 626 N N . ILE A 1 83 ? 2.492 7.550 5.171 1.00 87.88 83 ILE A N 1
ATOM 627 C CA . ILE A 1 83 ? 1.251 8.290 5.466 1.00 87.88 83 ILE A CA 1
ATOM 628 C C . ILE A 1 83 ? -0.002 7.402 5.407 1.00 87.88 83 ILE A C 1
ATOM 630 O O . ILE A 1 83 ? -1.015 7.697 6.044 1.00 87.88 83 ILE A O 1
ATOM 634 N N . THR A 1 84 ? 0.066 6.269 4.699 1.00 89.31 84 THR A N 1
ATOM 635 C CA . THR A 1 84 ? -1.049 5.317 4.585 1.00 89.31 84 THR A CA 1
ATOM 636 C C . THR A 1 84 ? -1.445 4.700 5.932 1.00 89.31 84 THR A C 1
ATOM 638 O O . THR A 1 84 ? -2.613 4.338 6.104 1.00 89.31 84 THR A O 1
ATOM 641 N N . VAL A 1 85 ? -0.540 4.674 6.927 1.00 89.38 85 VAL A N 1
ATOM 642 C CA . VAL A 1 85 ? -0.846 4.260 8.313 1.00 89.38 85 VAL A CA 1
ATOM 643 C C . VAL A 1 85 ? -2.029 5.035 8.863 1.00 89.38 85 VAL A C 1
ATOM 645 O O . VAL A 1 85 ? -2.902 4.453 9.502 1.00 89.38 85 VAL A O 1
ATOM 648 N N . ALA A 1 86 ? -2.074 6.348 8.623 1.00 89.88 86 ALA A N 1
ATOM 649 C CA . ALA A 1 86 ? -3.132 7.188 9.156 1.00 89.88 86 ALA A CA 1
ATOM 650 C C . ALA A 1 86 ? -4.503 6.755 8.621 1.00 89.88 86 ALA A C 1
ATOM 652 O O . ALA A 1 86 ? -5.463 6.651 9.385 1.00 89.88 86 ALA A O 1
ATOM 653 N N . GLY A 1 87 ? -4.575 6.393 7.336 1.00 88.50 87 GLY A N 1
ATOM 654 C CA . GLY A 1 87 ? -5.774 5.812 6.733 1.00 88.50 87 GLY A CA 1
ATOM 655 C C . GLY A 1 87 ? -6.165 4.474 7.366 1.00 88.50 87 GLY A C 1
ATOM 656 O O . GLY A 1 87 ? -7.339 4.254 7.662 1.00 88.50 87 GLY A O 1
ATOM 657 N N . VAL A 1 88 ? -5.191 3.600 7.643 1.00 87.38 88 VAL A N 1
ATOM 658 C CA . VAL A 1 88 ? -5.434 2.310 8.316 1.00 87.38 88 VAL A CA 1
ATOM 659 C C . VAL A 1 88 ? -5.928 2.506 9.754 1.00 87.38 88 VAL A C 1
ATOM 661 O O . VAL A 1 88 ? -6.889 1.851 10.158 1.00 87.38 88 VAL A O 1
ATOM 664 N N . CYS A 1 89 ? -5.340 3.432 10.514 1.00 88.31 89 CYS A N 1
ATOM 665 C CA . CYS A 1 89 ? -5.782 3.783 11.866 1.00 88.31 89 CYS A CA 1
ATOM 666 C C . CYS A 1 89 ? -7.206 4.359 11.870 1.00 88.31 89 CYS A C 1
ATOM 668 O O . CYS A 1 89 ? -8.038 3.932 12.672 1.00 88.31 89 CYS A O 1
ATOM 670 N N . ALA A 1 90 ? -7.521 5.266 10.939 1.00 87.75 90 ALA A N 1
ATOM 671 C CA . ALA A 1 90 ? -8.865 5.822 10.793 1.00 87.75 90 ALA A CA 1
ATOM 672 C C . ALA A 1 90 ? -9.894 4.734 10.441 1.00 87.75 90 ALA A C 1
ATOM 674 O O . ALA A 1 90 ? -10.961 4.657 11.053 1.00 87.75 90 ALA A O 1
ATOM 675 N N . ALA A 1 91 ? -9.557 3.847 9.501 1.00 84.62 91 ALA A N 1
ATOM 676 C CA . ALA A 1 91 ? -10.407 2.720 9.135 1.00 84.62 91 ALA A CA 1
ATOM 677 C C . ALA A 1 91 ? -10.622 1.760 10.318 1.00 84.62 91 ALA A C 1
ATOM 679 O O . ALA A 1 91 ? -11.749 1.328 10.558 1.00 84.62 91 ALA A O 1
ATOM 680 N N . TYR A 1 92 ? -9.573 1.456 11.088 1.00 84.94 92 TYR A N 1
ATOM 681 C CA . TYR A 1 92 ? -9.679 0.631 12.292 1.00 84.94 92 TYR A CA 1
ATOM 682 C C . TYR A 1 92 ? -10.642 1.248 13.315 1.00 84.94 92 TYR A C 1
ATOM 684 O O . TYR A 1 92 ? -11.526 0.559 13.823 1.00 84.94 92 TYR A O 1
ATOM 692 N N . GLU A 1 93 ? -10.535 2.551 13.570 1.00 85.81 93 GLU A N 1
ATOM 693 C CA . GLU A 1 93 ? -11.417 3.239 14.511 1.00 85.81 93 GLU A CA 1
ATOM 694 C C . GLU A 1 93 ? -12.888 3.166 14.074 1.00 85.81 93 GLU A C 1
ATOM 696 O O . GLU A 1 93 ? -13.756 2.782 14.862 1.00 85.81 93 GLU A O 1
ATOM 701 N N . ILE A 1 94 ? -13.169 3.464 12.803 1.00 82.44 94 ILE A N 1
ATOM 702 C CA . ILE A 1 94 ? -14.530 3.505 12.251 1.00 82.44 94 ILE A CA 1
ATOM 703 C C . ILE A 1 94 ? -15.157 2.102 12.206 1.00 82.44 94 ILE A C 1
ATOM 705 O O . ILE A 1 94 ? -16.270 1.889 12.696 1.00 82.44 94 ILE A O 1
ATOM 709 N N . PHE A 1 95 ? -14.450 1.127 11.632 1.00 80.44 95 PHE A N 1
ATOM 710 C CA . PHE A 1 95 ? -15.015 -0.196 11.359 1.00 80.44 95 PHE A CA 1
ATOM 711 C C . PHE A 1 95 ? -14.904 -1.163 12.537 1.00 80.44 95 PHE A C 1
ATOM 713 O O . PHE A 1 95 ? -15.809 -1.971 12.747 1.00 80.44 95 PHE A O 1
ATOM 720 N N . VAL A 1 96 ? -13.813 -1.108 13.304 1.00 79.00 96 VAL A N 1
ATOM 721 C CA . VAL A 1 96 ? -13.539 -2.078 14.375 1.00 79.00 96 VAL A CA 1
ATOM 722 C C . VAL A 1 96 ? -13.983 -1.531 15.730 1.00 79.00 96 VAL A C 1
ATOM 724 O O . VAL A 1 96 ? -14.752 -2.197 16.426 1.00 79.00 96 VAL A O 1
ATOM 727 N N . THR A 1 97 ? -13.570 -0.312 16.098 1.00 79.81 97 THR A N 1
ATOM 728 C CA . THR A 1 97 ? -13.892 0.272 17.416 1.00 79.81 97 THR A CA 1
ATOM 729 C C . THR A 1 97 ? -15.346 0.757 17.501 1.00 79.81 97 THR A C 1
ATOM 731 O O . THR A 1 97 ? -16.057 0.438 18.465 1.00 79.81 97 THR A O 1
ATOM 734 N N . GLN A 1 98 ? -15.803 1.521 16.500 1.00 77.38 98 GLN A N 1
ATOM 735 C CA . GLN A 1 98 ? -17.170 2.063 16.455 1.00 77.38 98 GLN A CA 1
ATOM 736 C C . GLN A 1 98 ? -18.187 1.082 15.846 1.00 77.38 98 GLN A C 1
ATOM 738 O O . GLN A 1 98 ? -19.385 1.259 16.047 1.00 77.38 98 GLN A O 1
ATOM 743 N N . LYS A 1 99 ? -17.725 0.012 15.176 1.00 74.44 99 LYS A N 1
ATOM 744 C CA . LYS A 1 99 ? -18.560 -1.020 14.524 1.00 74.44 99 LYS A CA 1
ATOM 745 C C . LYS A 1 99 ? -19.548 -0.462 13.486 1.00 74.44 99 LYS A C 1
ATOM 747 O O . LYS A 1 99 ? -20.606 -1.055 13.277 1.00 74.44 99 LYS A O 1
ATOM 752 N N . VAL A 1 100 ? -19.208 0.644 12.822 1.00 71.06 100 VAL A N 1
ATOM 753 C CA . VAL A 1 100 ? -20.066 1.248 11.791 1.00 71.06 100 VAL A CA 1
ATOM 754 C C . VAL A 1 100 ? -20.098 0.340 10.561 1.00 71.06 100 VAL A C 1
ATOM 756 O O . VAL A 1 100 ? -19.051 -0.041 10.031 1.00 71.06 100 VAL A O 1
ATOM 759 N N . ARG A 1 101 ? -21.294 -0.027 10.090 1.00 69.75 101 ARG A N 1
ATOM 760 C CA . ARG A 1 101 ? -21.449 -0.802 8.847 1.00 69.75 101 ARG A CA 1
ATOM 761 C C . ARG A 1 101 ? -21.405 0.123 7.625 1.00 69.75 101 ARG A C 1
ATOM 763 O O . ARG A 1 101 ? -21.864 1.257 7.678 1.00 69.75 101 ARG A O 1
ATOM 770 N N . LEU A 1 102 ? -20.919 -0.386 6.488 1.00 67.81 102 LEU A N 1
ATOM 771 C CA . LEU A 1 102 ? -20.847 0.344 5.207 1.00 67.81 102 LEU A CA 1
ATOM 772 C C . LEU A 1 102 ? -22.137 1.098 4.797 1.00 67.81 102 LEU A C 1
ATOM 774 O O . LEU A 1 102 ? -22.013 2.254 4.392 1.00 67.81 102 LEU A O 1
ATOM 778 N N . PRO A 1 103 ? -23.360 0.530 4.901 1.00 64.06 103 PRO A N 1
ATOM 779 C CA . PRO A 1 103 ? -24.586 1.268 4.572 1.00 64.06 103 PRO A CA 1
ATOM 780 C C . PRO A 1 103 ? -24.846 2.465 5.499 1.00 64.06 103 PRO A C 1
ATOM 782 O O . PRO 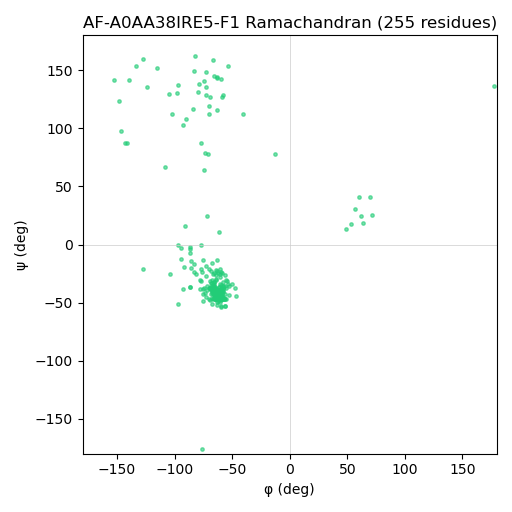A 1 103 ? -25.380 3.476 5.052 1.00 64.06 103 PRO A O 1
ATOM 785 N N . GLU A 1 104 ? -24.408 2.400 6.756 1.00 67.31 104 GLU A N 1
ATOM 786 C CA . GLU A 1 104 ? -24.594 3.469 7.743 1.00 67.31 104 GLU A CA 1
ATOM 787 C C . GLU A 1 104 ? -23.630 4.642 7.504 1.00 67.31 104 GLU A C 1
ATOM 789 O O . GLU A 1 104 ? -23.956 5.775 7.844 1.00 67.31 104 GLU A O 1
ATOM 794 N N . ILE A 1 105 ? -22.489 4.427 6.832 1.00 67.75 105 ILE A N 1
ATOM 795 C CA . ILE A 1 105 ? -21.515 5.492 6.518 1.00 67.75 105 ILE A CA 1
ATOM 796 C C . ILE A 1 105 ? -22.157 6.614 5.705 1.00 67.75 105 ILE A C 1
ATOM 798 O O . ILE A 1 105 ? -21.920 7.784 5.988 1.00 67.75 105 ILE A O 1
ATOM 802 N N . LYS A 1 106 ? -23.009 6.282 4.725 1.00 67.75 106 LYS A N 1
ATOM 803 C CA . LYS A 1 106 ? -23.710 7.293 3.915 1.00 67.75 106 LYS A CA 1
ATOM 804 C C . LYS A 1 106 ? -24.580 8.200 4.786 1.00 67.75 106 LYS A C 1
ATOM 806 O O . LYS A 1 106 ? -24.647 9.404 4.553 1.00 67.75 106 LYS A O 1
ATOM 811 N N . HIS A 1 107 ? -25.205 7.625 5.812 1.00 64.75 107 HIS A N 1
ATOM 812 C CA . HIS A 1 107 ? -26.050 8.347 6.756 1.00 64.75 107 HIS A CA 1
ATOM 813 C C . HIS A 1 107 ? -25.210 9.190 7.721 1.00 64.75 107 HIS A C 1
ATOM 815 O O . HIS A 1 107 ? -25.580 10.326 7.994 1.00 64.75 107 HIS A O 1
ATOM 821 N N . VAL A 1 108 ? -24.051 8.690 8.162 1.00 66.19 108 VAL A N 1
ATOM 822 C CA . VAL A 1 108 ? -23.096 9.439 8.998 1.00 66.19 108 VAL A CA 1
ATOM 823 C C . VAL A 1 108 ? -22.503 10.626 8.253 1.00 66.19 108 VAL A C 1
ATOM 825 O O . VAL A 1 108 ? -22.488 11.727 8.789 1.00 66.19 108 VAL A O 1
ATOM 828 N N . VAL A 1 109 ? -22.056 10.435 7.010 1.00 68.25 109 VAL A N 1
ATOM 829 C CA . VAL A 1 109 ? -21.506 11.513 6.175 1.00 68.25 109 VAL A CA 1
ATOM 830 C C . VAL A 1 109 ? -22.572 12.576 5.922 1.00 68.25 109 VAL A C 1
ATOM 832 O O . VAL A 1 109 ? -22.315 13.763 6.104 1.00 68.25 109 VAL A O 1
ATOM 835 N N . LYS A 1 110 ? -23.803 12.164 5.595 1.00 66.75 110 LYS A N 1
ATOM 836 C CA . LYS A 1 110 ? -24.923 13.095 5.423 1.00 66.75 110 LYS A CA 1
ATOM 837 C C . LYS A 1 110 ? -25.261 13.824 6.731 1.00 66.75 110 LYS A C 1
ATOM 839 O O . LYS A 1 110 ? -25.477 15.031 6.703 1.00 66.75 110 LYS A O 1
ATOM 844 N N . ALA A 1 111 ? -25.247 13.142 7.875 1.00 63.72 111 ALA A N 1
ATOM 845 C CA . ALA A 1 111 ? -25.486 13.755 9.183 1.00 63.72 111 ALA A CA 1
ATOM 846 C C . ALA A 1 111 ? -24.373 14.737 9.598 1.00 63.72 111 ALA A C 1
ATOM 848 O O . ALA A 1 111 ? -24.679 15.804 10.125 1.00 63.72 111 ALA A O 1
ATOM 849 N N . ALA A 1 112 ? -23.107 14.418 9.308 1.00 65.69 112 ALA A N 1
ATOM 850 C CA . ALA A 1 112 ? -21.957 15.282 9.569 1.00 65.69 112 ALA A CA 1
ATOM 851 C C . ALA A 1 112 ? -21.993 16.568 8.726 1.00 65.69 112 ALA A C 1
ATOM 853 O O . ALA A 1 112 ? -21.661 17.635 9.229 1.00 65.69 112 ALA A O 1
ATOM 854 N N . ILE A 1 113 ? -22.443 16.478 7.470 1.00 68.19 113 ILE A N 1
ATOM 855 C CA . ILE A 1 113 ? -22.574 17.634 6.568 1.00 68.19 113 ILE A CA 1
ATOM 856 C C . ILE A 1 113 ? -23.791 18.496 6.932 1.00 68.19 113 ILE A C 1
ATOM 858 O O . ILE A 1 113 ? -23.727 19.717 6.859 1.00 68.19 113 ILE A O 1
ATOM 862 N N . THR A 1 114 ? -24.907 17.880 7.332 1.00 65.75 114 THR A N 1
ATOM 863 C CA . THR A 1 114 ? -26.179 18.609 7.511 1.00 65.75 114 THR A CA 1
ATOM 864 C C . THR A 1 114 ? -26.323 19.238 8.908 1.00 65.75 114 THR A C 1
ATOM 866 O O . THR A 1 114 ? -27.329 19.890 9.168 1.00 65.75 114 THR A O 1
ATOM 869 N N . ALA A 1 115 ? -25.353 19.045 9.819 1.00 57.38 115 ALA A N 1
ATOM 870 C CA . ALA A 1 115 ? -25.298 19.592 11.191 1.00 57.38 115 ALA A CA 1
ATOM 871 C C . ALA A 1 115 ? -26.583 19.426 12.040 1.00 57.38 115 ALA A C 1
ATOM 873 O O . ALA A 1 115 ? -26.741 20.040 13.094 1.00 57.38 115 ALA A O 1
ATOM 874 N N . LYS A 1 116 ? -27.517 18.587 11.588 1.00 55.16 116 LYS A N 1
ATOM 875 C CA . LYS A 1 116 ? -28.850 18.424 12.154 1.00 55.16 116 LYS A CA 1
ATOM 876 C C . LYS A 1 116 ? -29.248 16.965 11.979 1.00 55.16 116 LYS A C 1
ATOM 878 O O . LYS A 1 116 ? -29.662 16.575 10.894 1.00 55.16 116 LYS A O 1
ATOM 883 N N . SER A 1 117 ? -29.077 16.149 13.021 1.00 47.72 117 SER A N 1
ATOM 884 C CA . SER A 1 117 ? -30.048 15.107 13.393 1.00 47.72 117 SER A CA 1
ATOM 885 C C . SER A 1 117 ? -29.591 14.269 14.594 1.00 47.72 117 SER A C 1
ATOM 887 O O . SER A 1 117 ? -28.460 13.785 14.651 1.00 47.72 117 SER A O 1
ATOM 889 N N . SER A 1 118 ? -30.551 14.045 15.494 1.00 43.03 118 SER A N 1
ATOM 890 C CA . SER A 1 118 ? -30.548 13.108 16.620 1.00 43.03 118 SER A CA 1
ATOM 891 C C . SER A 1 118 ? -30.634 11.653 16.148 1.00 43.03 118 SER A C 1
ATOM 893 O O . SER A 1 118 ? -31.690 11.029 16.223 1.00 43.03 118 SER A O 1
ATOM 895 N N . TYR A 1 119 ? -29.527 11.089 15.669 1.00 48.47 119 TYR A N 1
ATOM 896 C CA . TYR A 1 119 ? -29.396 9.636 15.535 1.00 48.47 119 TYR A CA 1
ATOM 897 C C . TYR A 1 119 ? -28.481 9.108 16.640 1.00 48.47 119 TYR A C 1
ATOM 899 O O . TYR A 1 119 ? -27.377 9.616 16.831 1.00 48.47 119 TYR A O 1
ATOM 907 N N . HIS A 1 120 ? -28.934 8.077 17.359 1.00 50.06 120 HIS A N 1
ATOM 908 C CA . HIS A 1 120 ? -28.188 7.406 18.427 1.00 50.06 120 HIS A CA 1
ATOM 909 C C . HIS A 1 120 ? -27.081 6.521 17.822 1.00 50.06 120 HIS A C 1
ATOM 911 O O . HIS A 1 120 ? -27.120 5.294 17.880 1.00 50.06 120 HIS A O 1
ATOM 917 N N . LEU A 1 121 ? -26.107 7.142 17.154 1.00 61.28 121 LEU A N 1
ATOM 918 C CA . LEU A 1 121 ? -24.933 6.436 16.661 1.00 61.28 121 LEU A CA 1
ATOM 919 C C 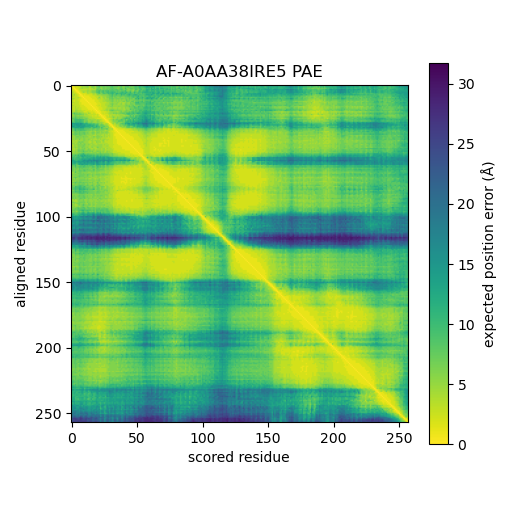. LEU A 1 121 ? -24.113 5.930 17.863 1.00 61.28 121 LEU A C 1
ATOM 921 O O . LEU A 1 121 ? -23.992 6.651 18.855 1.00 61.28 121 LEU A O 1
ATOM 925 N N . PRO A 1 122 ? -23.466 4.753 17.790 1.00 65.00 122 PRO A N 1
ATOM 926 C CA . PRO A 1 122 ? -22.587 4.243 18.850 1.00 65.00 122 PRO A CA 1
ATOM 927 C C . PRO A 1 122 ? -21.254 5.017 18.955 1.00 65.00 122 PRO A C 1
ATOM 929 O O . PRO A 1 122 ? -20.250 4.466 19.410 1.00 65.00 122 PRO A O 1
ATOM 932 N N . TRP A 1 123 ? -21.240 6.273 18.505 1.00 72.88 123 TRP A N 1
ATOM 933 C CA . TRP A 1 123 ? -20.071 7.110 18.305 1.00 72.88 123 TRP A CA 1
ATOM 934 C C . TRP A 1 123 ? -19.650 7.793 19.607 1.00 72.88 123 TRP A C 1
ATOM 936 O O . TRP A 1 123 ? -20.383 8.609 20.166 1.00 72.88 123 TRP A O 1
ATOM 946 N N . SER A 1 124 ? -18.452 7.474 20.098 1.00 77.88 124 SER A N 1
ATOM 947 C CA . SER A 1 124 ? -17.900 8.127 21.293 1.00 77.88 124 SER A CA 1
ATOM 948 C C . SER A 1 124 ? -17.316 9.506 20.964 1.00 77.88 124 SER A C 1
ATOM 950 O O . SER A 1 124 ? -16.571 9.649 19.996 1.00 77.88 124 SER A O 1
ATOM 952 N N . SER A 1 125 ? -17.555 10.502 21.826 1.00 81.62 125 SER A N 1
ATOM 953 C CA . SER A 1 125 ? -16.886 11.819 21.765 1.00 81.62 125 SER A CA 1
ATOM 954 C C . SER A 1 125 ? -15.354 11.688 21.757 1.00 81.62 125 SER A C 1
ATOM 956 O O . SER A 1 125 ? -14.648 12.408 21.051 1.00 81.62 125 SER A O 1
ATOM 958 N N . GLU A 1 126 ? -14.827 10.683 22.462 1.00 86.44 126 GLU A N 1
ATOM 959 C CA . GLU A 1 126 ? -13.395 10.380 22.498 1.00 86.44 126 GLU A CA 1
ATOM 960 C C . GLU A 1 126 ? -12.865 9.876 21.149 1.00 86.44 126 GLU A C 1
ATOM 962 O O . GLU A 1 126 ? -11.735 10.192 20.776 1.00 86.44 126 GLU A O 1
ATOM 967 N N . ALA A 1 127 ? -13.686 9.154 20.382 1.00 84.50 127 ALA A N 1
ATOM 968 C CA . ALA A 1 127 ? -13.332 8.720 19.032 1.00 84.50 127 ALA A CA 1
ATOM 969 C C . ALA A 1 127 ? -13.238 9.912 18.072 1.00 84.50 127 ALA A C 1
ATOM 971 O O . ALA A 1 127 ? -12.297 9.985 17.282 1.00 84.50 127 ALA A O 1
ATOM 972 N N . THR A 1 128 ? -14.140 10.897 18.200 1.00 85.81 128 THR A N 1
ATOM 973 C CA . THR A 1 128 ? -14.044 12.159 17.448 1.00 85.81 128 THR A CA 1
ATOM 974 C C . THR A 1 128 ? -12.729 12.867 17.738 1.00 85.81 128 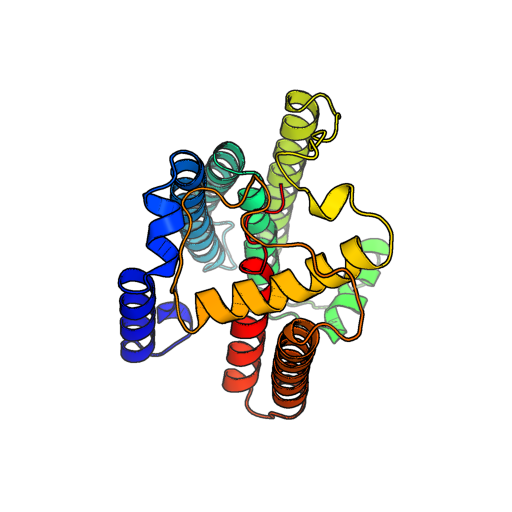THR A C 1
ATOM 976 O O . THR A 1 128 ? -12.047 13.272 16.805 1.00 85.81 128 THR A O 1
ATOM 979 N N . LYS A 1 129 ? -12.334 12.981 19.015 1.00 88.50 129 LYS A N 1
ATOM 980 C CA . LYS A 1 129 ? -11.067 13.623 19.402 1.00 88.50 129 LYS A CA 1
ATOM 981 C C . LYS A 1 129 ? -9.863 12.899 18.798 1.00 88.50 129 LYS A C 1
ATOM 983 O O . LYS A 1 129 ? -8.986 13.548 18.237 1.00 88.50 129 LYS A O 1
ATOM 988 N N . ARG A 1 130 ? -9.830 11.561 18.859 1.00 90.81 130 ARG A N 1
ATOM 989 C CA . ARG A 1 130 ? -8.752 10.753 18.257 1.00 90.81 130 ARG A CA 1
ATOM 990 C C . ARG A 1 130 ? -8.669 10.936 16.744 1.00 90.81 130 ARG A C 1
ATOM 992 O O . ARG A 1 130 ? -7.572 11.105 16.220 1.00 90.81 130 ARG A O 1
ATOM 999 N N . LEU A 1 131 ? -9.807 10.908 16.050 1.00 90.75 131 LEU A N 1
ATOM 1000 C CA . LEU A 1 131 ? -9.871 11.110 14.600 1.00 90.75 131 LEU A CA 1
ATOM 1001 C C . LEU A 1 131 ? -9.509 12.541 14.205 1.00 90.75 131 LEU A C 1
ATOM 1003 O O . LEU A 1 131 ? -8.804 12.728 13.220 1.00 90.75 131 LEU A O 1
ATOM 1007 N N . LEU A 1 132 ? -9.919 13.536 14.994 1.00 92.38 132 LEU A N 1
ATOM 1008 C CA . LEU A 1 132 ? -9.526 14.927 14.801 1.00 92.38 132 LEU A CA 1
ATOM 1009 C C . LEU A 1 132 ? -8.004 15.063 14.897 1.00 92.38 132 LEU A C 1
ATOM 1011 O O . LEU A 1 132 ? -7.388 15.547 13.956 1.00 92.38 132 LEU A O 1
ATOM 1015 N N . VAL A 1 133 ? -7.394 14.567 15.978 1.00 94.38 133 VAL A N 1
ATOM 1016 C CA . VAL A 1 133 ? -5.934 14.599 16.162 1.00 94.38 133 VAL A CA 1
ATOM 1017 C C . VAL A 1 133 ? -5.220 13.881 15.016 1.00 94.38 133 VAL A C 1
ATOM 1019 O O . VAL A 1 133 ? -4.291 14.442 14.449 1.00 94.38 133 VAL A O 1
ATOM 1022 N N . LEU A 1 134 ? -5.683 12.687 14.632 1.00 94.25 134 LEU A N 1
ATOM 1023 C CA . LEU A 1 134 ? -5.126 11.917 13.517 1.00 94.25 134 LEU A CA 1
ATOM 1024 C C . LEU A 1 134 ? -5.235 12.663 12.179 1.00 94.25 134 LEU A C 1
ATOM 1026 O O . LEU A 1 134 ? -4.294 12.672 11.391 1.00 94.25 134 LEU A O 1
ATOM 1030 N N . SER A 1 135 ? -6.380 13.286 11.904 1.00 93.44 135 SER A N 1
ATOM 1031 C CA . SER A 1 135 ? -6.602 14.045 10.670 1.00 93.44 135 SER A CA 1
ATOM 1032 C C . SER A 1 135 ? -5.750 15.315 10.623 1.00 93.44 135 SER A C 1
ATOM 1034 O O . SER A 1 135 ? -5.121 15.588 9.604 1.00 93.44 135 SER A O 1
ATOM 1036 N N . ALA A 1 136 ? -5.651 16.040 11.741 1.00 95.00 136 ALA A N 1
ATOM 1037 C CA . ALA A 1 136 ? -4.844 17.246 11.865 1.00 95.00 136 ALA A CA 1
ATOM 1038 C C . ALA A 1 136 ? -3.347 16.947 11.720 1.00 95.00 136 ALA A C 1
ATOM 1040 O O . ALA A 1 136 ? -2.653 17.655 10.992 1.00 95.00 136 ALA A O 1
ATOM 1041 N N . THR A 1 137 ? -2.845 15.879 12.351 1.00 94.12 137 THR A N 1
ATOM 1042 C CA . THR A 1 137 ? -1.444 15.456 12.199 1.00 94.12 137 THR A CA 1
ATOM 1043 C C . THR A 1 137 ? -1.157 15.022 10.766 1.00 94.12 137 THR A C 1
ATOM 1045 O O . THR A 1 137 ? -0.172 15.468 10.189 1.00 94.12 137 THR A O 1
ATOM 1048 N N . THR A 1 138 ? -2.044 14.236 10.152 1.00 93.50 138 THR A N 1
ATOM 1049 C CA . THR A 1 138 ? -1.920 13.804 8.749 1.00 93.50 138 THR A CA 1
ATOM 1050 C C . THR A 1 138 ? -1.877 14.999 7.798 1.00 93.50 138 THR A C 1
ATOM 1052 O O . THR A 1 138 ? -1.000 15.067 6.941 1.00 93.50 138 THR A O 1
ATOM 1055 N N . LEU A 1 139 ? -2.786 15.965 7.963 1.00 94.88 139 LEU A N 1
ATOM 1056 C CA . LEU A 1 139 ? -2.827 17.169 7.136 1.00 94.88 139 LEU A CA 1
ATOM 1057 C C . LEU A 1 139 ? -1.564 18.016 7.319 1.00 94.88 139 LEU A C 1
ATOM 1059 O O . LEU A 1 139 ? -0.963 18.428 6.332 1.00 94.88 139 LEU A O 1
ATOM 1063 N N . CYS A 1 140 ? -1.131 18.229 8.563 1.00 95.00 140 CYS A N 1
ATOM 1064 C CA . CYS A 1 140 ? 0.097 18.957 8.868 1.00 95.00 140 CYS A CA 1
ATOM 1065 C C . CYS A 1 140 ? 1.316 18.310 8.195 1.00 95.00 140 CYS A C 1
ATOM 1067 O O . CYS A 1 140 ? 2.083 18.992 7.520 1.00 95.00 140 CYS A O 1
ATOM 1069 N N . LEU A 1 141 ? 1.453 16.985 8.300 1.00 93.56 141 LEU A N 1
ATOM 1070 C CA . LEU A 1 141 ? 2.550 16.249 7.676 1.00 93.56 141 LEU A CA 1
ATOM 1071 C C . LEU A 1 141 ? 2.499 16.306 6.141 1.00 93.56 141 LEU A C 1
ATOM 1073 O O . LEU A 1 141 ? 3.538 16.457 5.501 1.00 93.56 141 LEU A O 1
ATOM 1077 N N . LEU A 1 142 ? 1.308 16.220 5.539 1.00 91.50 142 LEU A N 1
ATOM 1078 C CA . LEU A 1 142 ? 1.129 16.371 4.091 1.00 91.50 142 LEU A CA 1
ATOM 1079 C C . LEU A 1 142 ? 1.522 17.771 3.615 1.00 91.50 142 LEU A C 1
ATOM 1081 O O . LEU A 1 142 ? 2.257 17.889 2.640 1.00 91.50 142 LEU A O 1
ATOM 1085 N N . LEU A 1 143 ? 1.090 18.819 4.317 1.00 92.56 143 LEU A N 1
ATOM 1086 C CA . LEU A 1 143 ? 1.456 20.198 3.993 1.00 92.56 143 LEU A CA 1
ATOM 1087 C C . LEU A 1 143 ? 2.960 20.428 4.150 1.00 92.56 143 LEU A C 1
ATOM 1089 O O . LEU A 1 143 ? 3.588 20.951 3.234 1.00 92.56 143 LEU A O 1
ATOM 1093 N N . ALA A 1 144 ? 3.552 19.983 5.263 1.00 91.44 144 ALA A N 1
ATOM 1094 C CA . ALA A 1 144 ? 4.993 20.067 5.486 1.00 91.44 144 ALA A CA 1
ATOM 1095 C C . ALA A 1 144 ? 5.765 19.374 4.358 1.00 91.44 144 ALA A C 1
ATOM 1097 O O . ALA A 1 144 ? 6.723 19.921 3.821 1.00 91.44 144 ALA A O 1
ATOM 1098 N N . ARG A 1 145 ? 5.303 18.199 3.931 1.00 87.81 145 ARG A N 1
ATOM 1099 C CA . ARG A 1 145 ? 5.913 17.469 2.824 1.00 87.81 145 ARG A CA 1
ATOM 1100 C C . ARG A 1 145 ? 5.783 18.190 1.485 1.00 87.81 145 ARG A C 1
ATOM 1102 O O . ARG A 1 145 ? 6.761 18.226 0.748 1.00 87.81 145 ARG A O 1
ATOM 1109 N N . LEU A 1 146 ? 4.621 18.760 1.169 1.00 87.62 146 LEU A N 1
ATOM 1110 C CA . LEU A 1 146 ? 4.430 19.532 -0.065 1.00 87.62 146 LEU A CA 1
ATOM 1111 C C . LEU A 1 146 ? 5.356 20.753 -0.119 1.00 87.62 146 LEU A C 1
ATOM 1113 O O . LEU A 1 146 ? 5.917 21.045 -1.175 1.00 87.62 146 LEU A O 1
ATOM 1117 N N . GLN A 1 147 ? 5.553 21.416 1.025 1.00 89.00 147 GLN A N 1
ATOM 1118 C CA . GLN A 1 147 ? 6.496 22.527 1.162 1.00 89.00 147 GLN A CA 1
ATOM 1119 C C . GLN A 1 147 ? 7.944 22.064 0.951 1.00 89.00 147 GLN A C 1
ATOM 1121 O O . GLN A 1 147 ? 8.673 22.671 0.173 1.00 89.00 147 GLN A O 1
ATOM 1126 N N . ILE A 1 148 ? 8.349 20.953 1.579 1.00 87.94 148 ILE A N 1
ATOM 1127 C CA . ILE A 1 148 ? 9.712 20.405 1.452 1.00 87.94 148 ILE A CA 1
ATOM 1128 C C . ILE A 1 148 ? 10.000 19.920 0.022 1.00 87.94 148 ILE A C 1
ATOM 1130 O O . ILE A 1 148 ? 11.094 20.136 -0.487 1.00 87.94 148 ILE A O 1
ATOM 1134 N N . MET A 1 149 ? 9.032 19.282 -0.644 1.00 80.69 149 MET A N 1
ATOM 1135 C CA . MET A 1 149 ? 9.188 18.756 -2.009 1.00 80.69 149 MET A CA 1
ATOM 1136 C C . MET A 1 149 ? 9.120 19.841 -3.099 1.00 80.69 149 MET A C 1
ATOM 1138 O O . MET A 1 149 ? 9.202 19.519 -4.282 1.00 80.69 149 MET A O 1
ATOM 1142 N N . GLY A 1 150 ? 8.929 21.115 -2.741 1.00 81.19 150 GLY A N 1
ATOM 1143 C CA . GLY A 1 150 ? 8.900 22.219 -3.706 1.00 81.19 150 GLY A CA 1
ATOM 1144 C C . GLY A 1 150 ? 7.746 22.150 -4.714 1.00 81.19 150 GLY A C 1
ATOM 1145 O O . GLY A 1 150 ? 7.807 22.798 -5.753 1.00 81.19 150 GLY A O 1
ATOM 1146 N N . SER A 1 151 ? 6.697 21.366 -4.426 1.00 74.81 151 SER A N 1
ATOM 1147 C CA . SER A 1 151 ? 5.527 21.140 -5.299 1.00 74.81 151 SER A CA 1
ATOM 1148 C C . SER A 1 151 ? 5.837 20.683 -6.736 1.00 74.81 151 SER A C 1
ATOM 1150 O O . SER A 1 151 ? 4.965 20.762 -7.602 1.00 74.81 151 SER A O 1
ATOM 1152 N N . GLN A 1 152 ? 7.044 20.178 -7.005 1.00 75.69 152 GLN A N 1
ATOM 1153 C CA . GLN A 1 152 ? 7.405 19.613 -8.304 1.00 75.69 152 GLN A CA 1
ATOM 1154 C C . GLN A 1 152 ? 7.266 18.092 -8.276 1.00 75.69 152 GLN A C 1
ATOM 1156 O O . GLN A 1 152 ? 7.633 17.427 -7.306 1.00 75.69 152 GLN A O 1
ATOM 1161 N N . LEU A 1 153 ? 6.705 17.537 -9.349 1.00 72.31 153 LEU A N 1
ATOM 1162 C CA . LEU A 1 153 ? 6.656 16.092 -9.532 1.00 72.31 153 LEU A CA 1
ATOM 1163 C C . LEU A 1 153 ? 8.055 15.589 -9.917 1.00 72.31 153 LEU A C 1
ATOM 1165 O O . LEU A 1 153 ? 8.736 16.263 -10.694 1.00 72.31 153 LEU A O 1
ATOM 1169 N N . PRO A 1 154 ? 8.487 14.422 -9.407 1.00 69.19 154 PRO A N 1
ATOM 1170 C CA . PRO A 1 154 ? 9.724 13.807 -9.865 1.00 69.19 154 PRO A CA 1
ATOM 1171 C C . PRO A 1 154 ? 9.645 13.572 -11.378 1.00 69.19 154 PRO A C 1
ATOM 1173 O O . PRO A 1 154 ? 8.667 13.019 -11.885 1.00 69.19 154 PRO A O 1
ATOM 1176 N N . VAL A 1 155 ? 10.662 14.037 -12.102 1.00 72.56 155 VAL A N 1
ATOM 1177 C CA . VAL A 1 155 ? 10.783 13.814 -13.543 1.00 72.56 155 VAL A CA 1
ATOM 1178 C C . VAL A 1 155 ? 11.570 12.529 -13.737 1.00 72.56 155 VAL A C 1
ATOM 1180 O O . VAL A 1 155 ? 12.771 12.495 -13.484 1.00 72.56 155 VAL A O 1
ATOM 1183 N N . PHE A 1 156 ? 10.886 11.475 -14.170 1.00 71.75 156 PHE A N 1
ATOM 1184 C CA . PHE A 1 156 ? 11.523 10.197 -14.460 1.00 71.75 156 PHE A CA 1
ATOM 1185 C C . PHE A 1 156 ? 12.195 10.240 -15.821 1.00 71.75 156 PHE A C 1
ATOM 1187 O O . PHE A 1 156 ? 11.601 10.662 -16.819 1.00 71.75 156 PHE A O 1
ATOM 1194 N N . THR A 1 157 ? 13.447 9.804 -15.866 1.00 81.75 157 THR A N 1
ATOM 1195 C CA . THR A 1 157 ? 14.164 9.673 -17.127 1.00 81.75 157 THR A CA 1
ATOM 1196 C C . THR A 1 157 ? 13.799 8.347 -17.801 1.00 81.75 157 THR A C 1
ATOM 1198 O O . THR A 1 157 ? 13.309 7.407 -17.172 1.00 81.75 157 THR A O 1
ATOM 1201 N N . ARG A 1 158 ? 14.079 8.231 -19.107 1.00 82.19 158 ARG A N 1
ATOM 1202 C CA . ARG A 1 158 ? 13.957 6.955 -19.841 1.00 82.19 158 ARG A CA 1
ATOM 1203 C C . ARG A 1 158 ? 14.780 5.834 -19.191 1.00 82.19 158 ARG A C 1
ATOM 1205 O O . ARG A 1 158 ? 14.411 4.672 -19.318 1.00 82.19 158 ARG A O 1
ATOM 1212 N N . PHE A 1 159 ? 15.892 6.192 -18.551 1.00 82.00 159 PHE A N 1
ATOM 1213 C CA . PHE A 1 159 ? 16.779 5.267 -17.853 1.00 82.00 159 PHE A CA 1
ATOM 1214 C C . PHE A 1 159 ? 16.082 4.654 -16.631 1.00 82.00 159 PHE A C 1
ATOM 1216 O O . PHE A 1 159 ? 16.158 3.444 -16.425 1.00 82.00 159 PHE A O 1
ATOM 1223 N N . ASP A 1 160 ? 15.347 5.474 -15.875 1.00 80.81 160 ASP A N 1
ATOM 1224 C CA . ASP A 1 160 ? 14.657 5.046 -14.654 1.00 80.81 160 ASP A CA 1
ATOM 1225 C C . ASP A 1 160 ? 13.433 4.182 -14.975 1.00 80.81 160 ASP A C 1
ATOM 1227 O O . ASP A 1 160 ? 13.228 3.124 -14.385 1.00 80.81 160 ASP A O 1
ATOM 1231 N N . ASN A 1 16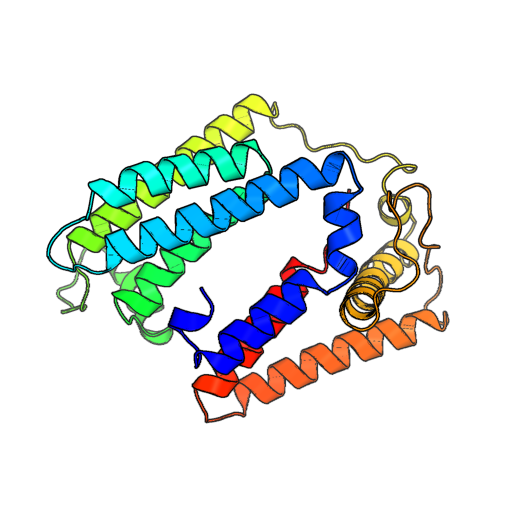1 ? 12.628 4.619 -15.949 1.00 85.81 161 ASN A N 1
ATOM 1232 C CA . ASN A 1 161 ? 11.394 3.943 -16.332 1.00 85.81 161 ASN A CA 1
ATOM 1233 C C . ASN A 1 161 ? 11.196 3.980 -17.858 1.00 85.81 161 ASN A C 1
ATOM 1235 O O . ASN A 1 161 ? 10.502 4.866 -18.376 1.00 85.81 161 ASN A O 1
ATOM 1239 N N . PRO A 1 162 ? 11.753 3.013 -18.609 1.00 87.06 162 PRO A N 1
ATOM 1240 C CA . PRO A 1 162 ? 11.642 2.995 -20.067 1.00 87.06 162 PRO A CA 1
ATOM 1241 C C . PRO A 1 162 ? 10.196 2.832 -20.556 1.00 87.06 162 PRO A C 1
ATOM 1243 O O . PRO A 1 162 ? 9.865 3.319 -21.638 1.00 87.06 162 PRO A O 1
ATOM 1246 N N . ALA A 1 163 ? 9.315 2.208 -19.763 1.00 87.75 163 ALA A N 1
ATOM 1247 C CA . ALA A 1 163 ? 7.900 2.057 -20.102 1.00 87.75 163 ALA A CA 1
ATOM 1248 C C . ALA A 1 163 ? 7.153 3.397 -20.090 1.00 87.75 163 ALA A C 1
ATOM 1250 O O . ALA A 1 163 ? 6.301 3.622 -20.950 1.00 87.75 163 ALA A O 1
ATOM 1251 N N . SER A 1 164 ? 7.499 4.312 -19.178 1.00 85.56 164 SER A N 1
ATOM 1252 C CA . SER A 1 164 ? 6.837 5.623 -19.058 1.00 85.56 164 SER A CA 1
ATOM 1253 C C . SER A 1 164 ? 6.936 6.477 -20.327 1.00 85.56 164 SER A C 1
ATOM 1255 O O . SER A 1 164 ? 5.975 7.159 -20.701 1.00 85.56 164 SER A O 1
ATOM 1257 N N . VAL A 1 165 ? 8.066 6.372 -21.030 1.00 88.19 165 VAL A N 1
ATOM 1258 C CA . VAL A 1 165 ? 8.375 7.111 -22.262 1.00 88.19 165 VAL A CA 1
ATOM 1259 C C . VAL A 1 165 ? 8.091 6.315 -23.541 1.00 88.19 165 VAL A C 1
ATOM 1261 O O . VAL A 1 165 ? 8.340 6.811 -24.640 1.00 88.19 165 VAL A O 1
ATOM 1264 N N . ALA A 1 166 ? 7.616 5.072 -23.427 1.00 89.94 166 ALA A N 1
ATOM 1265 C CA . ALA A 1 166 ? 7.303 4.232 -24.578 1.00 89.94 166 ALA A CA 1
ATOM 1266 C C . ALA A 1 166 ? 6.016 4.709 -25.289 1.00 89.94 166 ALA A C 1
ATOM 1268 O O . ALA A 1 166 ? 5.095 5.221 -24.638 1.00 89.94 166 ALA A O 1
ATOM 1269 N N . PRO A 1 167 ? 5.911 4.537 -26.621 1.00 93.56 167 PRO A N 1
ATOM 1270 C CA . PRO A 1 167 ? 4.694 4.866 -27.351 1.00 93.56 167 PRO A CA 1
ATOM 1271 C C . PRO A 1 167 ? 3.534 3.943 -26.954 1.00 93.56 167 PRO A C 1
ATOM 1273 O O . PRO A 1 167 ? 3.714 2.829 -26.455 1.00 93.56 167 PRO A O 1
ATOM 1276 N N . THR A 1 168 ? 2.310 4.401 -27.200 1.00 91.38 168 THR A N 1
ATOM 1277 C CA . THR A 1 168 ? 1.121 3.550 -27.085 1.00 91.38 168 THR A CA 1
ATOM 1278 C C . THR A 1 168 ? 1.091 2.558 -28.254 1.00 91.38 168 THR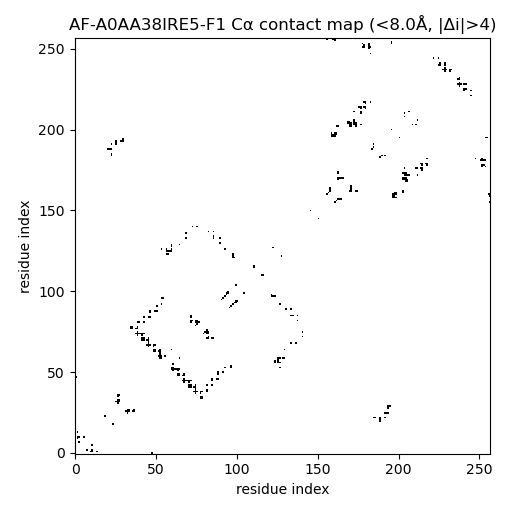 A C 1
ATOM 1280 O O . THR A 1 168 ? 1.314 3.000 -29.382 1.00 91.38 168 THR A O 1
ATOM 1283 N N . PRO A 1 169 ? 0.795 1.261 -28.046 1.00 93.19 169 PRO A N 1
ATOM 1284 C CA . PRO A 1 169 ? 0.251 0.637 -26.832 1.00 93.19 169 PRO A CA 1
ATOM 1285 C C . PRO A 1 169 ? 1.302 0.038 -25.879 1.00 93.19 169 PRO A C 1
ATOM 1287 O O . PRO A 1 169 ? 0.932 -0.458 -24.813 1.00 93.19 169 PRO A O 1
ATOM 1290 N N . ALA A 1 170 ? 2.589 0.071 -26.238 1.00 92.81 170 ALA A N 1
ATOM 1291 C CA . ALA A 1 170 ? 3.647 -0.637 -25.518 1.00 92.81 170 ALA A CA 1
ATOM 1292 C C . ALA A 1 170 ? 3.752 -0.226 -24.043 1.00 92.81 170 ALA A C 1
ATOM 1294 O O . ALA A 1 170 ? 3.936 -1.062 -23.156 1.00 92.81 170 ALA A O 1
ATOM 1295 N N . ARG A 1 171 ? 3.550 1.065 -23.763 1.00 91.00 171 ARG A N 1
ATOM 1296 C CA . ARG A 1 171 ? 3.480 1.599 -22.398 1.00 91.00 171 ARG A CA 1
ATOM 1297 C C . ARG A 1 171 ? 2.405 0.913 -21.552 1.00 91.00 171 ARG A C 1
ATOM 1299 O O . ARG A 1 171 ? 2.695 0.436 -20.460 1.00 91.00 171 ARG A O 1
ATOM 1306 N N . GLN A 1 172 ? 1.166 0.859 -22.044 1.00 92.88 172 GLN A N 1
ATOM 1307 C CA . GLN A 1 172 ? 0.044 0.263 -21.314 1.00 92.88 172 GLN A CA 1
ATOM 1308 C C . GLN A 1 172 ? 0.244 -1.239 -21.132 1.00 92.88 172 GLN A C 1
ATOM 1310 O O . GLN A 1 172 ? 0.088 -1.744 -20.023 1.00 92.88 172 GLN A O 1
ATOM 1315 N N . LEU A 1 173 ? 0.631 -1.938 -22.201 1.00 92.88 173 LEU A N 1
ATOM 1316 C CA . LEU A 1 173 ? 0.886 -3.376 -22.158 1.00 92.88 173 LEU A CA 1
ATOM 1317 C C . LEU A 1 173 ? 1.970 -3.719 -21.137 1.00 92.88 173 LEU A C 1
ATOM 1319 O O . LEU A 1 173 ? 1.780 -4.614 -20.318 1.00 92.88 173 LEU A O 1
ATOM 1323 N N . THR A 1 174 ? 3.057 -2.947 -21.112 1.00 92.31 174 THR A N 1
ATOM 1324 C CA . THR A 1 174 ? 4.137 -3.154 -20.146 1.00 92.31 174 THR A CA 1
ATOM 1325 C C . THR A 1 174 ? 3.662 -2.901 -18.716 1.00 92.31 174 THR A C 1
ATOM 1327 O O . THR A 1 174 ? 3.895 -3.746 -17.860 1.00 92.31 174 THR A O 1
ATOM 1330 N N . TYR A 1 175 ? 2.931 -1.812 -18.439 1.00 89.62 175 TYR A N 1
ATOM 1331 C CA . TYR A 1 175 ? 2.400 -1.558 -17.091 1.00 89.62 175 TYR A CA 1
ATOM 1332 C C . TYR A 1 175 ? 1.457 -2.661 -16.600 1.00 89.62 175 TYR A C 1
ATOM 1334 O O . TYR A 1 175 ? 1.520 -3.051 -15.435 1.00 89.62 175 TYR A O 1
ATOM 1342 N N . HIS A 1 176 ? 0.610 -3.198 -17.477 1.00 91.31 176 HIS A N 1
ATOM 1343 C CA . HIS A 1 176 ? -0.241 -4.331 -17.128 1.00 91.31 176 HIS A CA 1
ATOM 1344 C C . HIS A 1 176 ? 0.570 -5.618 -16.934 1.00 91.31 176 HIS A C 1
ATOM 1346 O O . HIS A 1 176 ? 0.296 -6.378 -16.008 1.00 91.31 176 HIS A O 1
ATOM 1352 N N . TYR A 1 177 ? 1.613 -5.840 -17.732 1.00 91.81 177 TYR A N 1
ATOM 1353 C CA . TYR A 1 177 ? 2.515 -6.974 -17.562 1.00 91.81 177 TYR A CA 1
ATOM 1354 C C . TYR A 1 177 ? 3.320 -6.921 -16.257 1.00 91.81 177 TYR A C 1
ATOM 1356 O O . TYR A 1 177 ? 3.545 -7.962 -15.635 1.00 91.81 177 TYR A O 1
ATOM 1364 N N . LEU A 1 178 ? 3.674 -5.730 -15.763 1.00 89.50 178 LEU A N 1
ATOM 1365 C CA . LEU A 1 178 ? 4.322 -5.593 -14.456 1.00 89.50 178 LEU A CA 1
ATOM 1366 C C . LEU A 1 178 ? 3.473 -6.191 -13.330 1.00 89.50 178 LEU A C 1
ATOM 1368 O O . LEU A 1 178 ? 4.031 -6.749 -12.389 1.00 89.50 178 LEU A O 1
ATOM 1372 N N . ILE A 1 179 ? 2.140 -6.157 -13.427 1.00 88.62 179 ILE A N 1
ATOM 1373 C CA . ILE A 1 179 ? 1.255 -6.777 -12.429 1.00 88.62 179 ILE A CA 1
ATOM 1374 C C . ILE A 1 179 ? 1.509 -8.287 -12.352 1.00 88.62 179 ILE A C 1
ATOM 1376 O O . ILE A 1 179 ? 1.653 -8.844 -11.264 1.00 88.62 179 ILE A O 1
ATOM 1380 N N . SER A 1 180 ? 1.617 -8.951 -13.503 1.00 90.25 180 SER A N 1
ATOM 1381 C CA . SER A 1 180 ? 1.954 -10.375 -13.566 1.00 90.25 180 SER A CA 1
ATOM 1382 C C . SER A 1 180 ? 3.366 -10.673 -13.056 1.00 90.25 180 SER A C 1
ATOM 1384 O O . SER A 1 180 ? 3.535 -11.656 -12.341 1.00 90.25 180 SER A O 1
ATOM 1386 N N . VAL A 1 181 ? 4.360 -9.822 -13.343 1.00 89.06 181 VAL A N 1
ATOM 1387 C CA . VAL A 1 181 ? 5.738 -10.000 -12.835 1.00 89.06 181 VAL A CA 1
ATOM 1388 C C . VAL A 1 181 ? 5.780 -9.902 -11.309 1.00 89.06 181 VAL A C 1
ATOM 1390 O O . VAL A 1 181 ? 6.341 -10.769 -10.651 1.00 89.06 181 VAL A O 1
ATOM 1393 N N . ASN A 1 182 ? 5.126 -8.895 -10.732 1.00 86.31 182 ASN A N 1
ATOM 1394 C CA . ASN A 1 182 ? 4.985 -8.742 -9.283 1.00 86.31 182 ASN A CA 1
ATOM 1395 C C . ASN A 1 182 ? 4.294 -9.949 -8.629 1.00 86.31 182 ASN A C 1
ATOM 1397 O O . ASN A 1 182 ? 4.738 -10.435 -7.591 1.00 86.31 182 ASN A O 1
ATOM 1401 N N . LEU A 1 183 ? 3.196 -10.432 -9.226 1.00 87.06 183 LEU A N 1
ATOM 1402 C CA . LEU A 1 183 ? 2.488 -11.617 -8.736 1.00 87.06 183 LEU A CA 1
ATOM 1403 C C . LEU A 1 183 ? 3.396 -12.852 -8.795 1.00 87.06 183 LEU A C 1
ATOM 1405 O O . LEU A 1 183 ? 3.398 -13.656 -7.867 1.00 87.06 183 LEU A O 1
ATOM 1409 N N . TRP A 1 184 ? 4.184 -12.981 -9.864 1.00 88.88 184 TRP A N 1
ATOM 1410 C CA . TRP A 1 184 ? 5.155 -14.056 -10.009 1.00 88.88 184 TRP A CA 1
ATOM 1411 C C . TRP A 1 184 ? 6.241 -13.986 -8.939 1.00 88.88 184 TRP A C 1
ATOM 1413 O O . TRP A 1 184 ? 6.442 -14.977 -8.253 1.00 88.88 184 TRP A O 1
ATOM 1423 N N . LEU A 1 185 ? 6.866 -12.825 -8.716 1.00 86.19 185 LEU A N 1
ATOM 1424 C CA . LEU A 1 185 ? 7.859 -12.647 -7.648 1.00 86.19 185 LEU A CA 1
ATOM 1425 C C . LEU A 1 185 ? 7.275 -12.972 -6.268 1.00 86.19 185 LEU A C 1
ATOM 1427 O O . LEU A 1 185 ? 7.967 -13.533 -5.420 1.00 86.19 185 LEU A O 1
ATOM 1431 N N . LEU A 1 186 ? 5.995 -12.660 -6.047 1.00 83.12 186 LEU A N 1
ATOM 1432 C CA . LEU A 1 186 ? 5.303 -12.986 -4.805 1.00 83.12 186 LEU A CA 1
ATOM 1433 C C . LEU A 1 186 ? 5.067 -14.491 -4.617 1.00 83.12 186 LEU A C 1
ATOM 1435 O O . LEU A 1 186 ? 5.122 -14.966 -3.490 1.00 83.12 186 LEU A O 1
ATOM 1439 N N . LEU A 1 187 ? 4.769 -15.237 -5.680 1.00 84.94 187 LEU A N 1
ATOM 1440 C CA . LEU A 1 187 ? 4.503 -16.680 -5.596 1.00 84.94 187 LEU A CA 1
ATOM 1441 C C . LEU A 1 187 ? 5.783 -17.517 -5.687 1.00 84.94 187 LEU A C 1
ATOM 1443 O O . LEU A 1 187 ? 5.904 -18.556 -5.041 1.00 84.94 187 LEU A O 1
ATOM 1447 N N . PHE A 1 188 ? 6.723 -17.067 -6.508 1.00 87.12 188 PHE A N 1
ATOM 1448 C CA . PHE A 1 188 ? 7.983 -17.720 -6.804 1.00 87.12 188 PHE A CA 1
ATOM 1449 C C . PHE A 1 188 ? 9.079 -16.650 -6.966 1.00 87.12 188 PHE A C 1
ATOM 1451 O O . PHE A 1 188 ? 9.329 -16.171 -8.076 1.00 87.12 188 PHE A O 1
ATOM 1458 N N . PRO A 1 189 ? 9.728 -16.242 -5.858 1.00 84.50 189 PRO A N 1
ATOM 1459 C CA . PRO A 1 189 ? 10.735 -15.187 -5.856 1.00 84.50 189 PRO A CA 1
ATOM 1460 C C . PRO A 1 189 ? 12.040 -15.685 -6.495 1.00 84.50 189 PRO A C 1
ATOM 1462 O O . PRO A 1 189 ? 12.999 -16.042 -5.812 1.00 84.50 189 PRO A O 1
ATOM 1465 N N . CYS A 1 190 ? 12.066 -15.721 -7.825 1.00 82.31 190 CYS A N 1
ATOM 1466 C CA . CYS A 1 190 ? 13.240 -16.001 -8.646 1.00 82.31 190 CYS A CA 1
ATOM 1467 C C . CYS A 1 190 ? 13.616 -14.771 -9.483 1.00 82.31 190 CYS A C 1
ATOM 1469 O O . CYS A 1 190 ? 12.737 -14.005 -9.874 1.00 82.31 190 CYS A O 1
ATOM 1471 N N . ASN A 1 191 ? 14.901 -14.627 -9.825 1.00 83.12 191 ASN A N 1
ATOM 1472 C CA . ASN A 1 191 ? 15.427 -13.511 -10.630 1.00 83.12 191 ASN A CA 1
ATOM 1473 C C . ASN A 1 191 ? 15.204 -12.131 -9.993 1.00 83.12 191 ASN A C 1
ATOM 1475 O O . ASN A 1 191 ? 14.851 -11.173 -10.678 1.00 83.12 191 ASN A O 1
ATOM 1479 N N . LEU A 1 192 ? 15.402 -12.053 -8.676 1.00 83.62 192 LEU A N 1
ATOM 1480 C CA . LEU A 1 192 ? 15.343 -10.793 -7.950 1.00 83.62 192 LEU A CA 1
ATOM 1481 C C . LEU A 1 192 ? 16.441 -9.849 -8.435 1.00 83.62 192 LEU A C 1
ATOM 1483 O O . LEU A 1 192 ? 17.558 -10.281 -8.733 1.00 83.62 192 LEU A O 1
ATOM 1487 N N . CYS A 1 193 ? 16.124 -8.563 -8.476 1.00 79.19 193 CYS A N 1
ATOM 1488 C CA . CYS A 1 193 ? 17.038 -7.528 -8.920 1.00 79.19 193 CYS A CA 1
ATOM 1489 C C . CYS A 1 193 ? 17.197 -6.459 -7.843 1.00 79.19 193 CYS A C 1
ATOM 1491 O O . CYS A 1 193 ? 16.223 -6.004 -7.249 1.00 79.19 193 CYS A O 1
ATOM 1493 N N . CYS A 1 194 ? 18.437 -6.040 -7.584 1.00 74.50 194 CYS A N 1
ATOM 1494 C CA . CYS A 1 194 ? 18.700 -4.964 -6.629 1.00 74.50 194 CYS A CA 1
ATOM 1495 C C . CYS A 1 194 ? 18.247 -3.590 -7.144 1.00 74.50 194 CYS A C 1
ATOM 1497 O O . CYS A 1 194 ? 18.042 -2.687 -6.331 1.00 74.50 194 CYS A O 1
ATOM 1499 N N . ASP A 1 195 ? 18.094 -3.444 -8.462 1.00 76.69 195 ASP A N 1
ATOM 1500 C CA . ASP A 1 195 ? 17.572 -2.251 -9.113 1.00 76.69 195 ASP A CA 1
ATOM 1501 C C . ASP A 1 195 ? 16.808 -2.621 -10.396 1.00 76.69 195 ASP A C 1
ATOM 1503 O O . ASP A 1 195 ? 17.356 -3.250 -11.295 1.00 76.69 195 ASP A O 1
ATOM 1507 N N . TRP A 1 196 ? 15.539 -2.224 -10.490 1.00 80.56 196 TRP A N 1
ATOM 1508 C CA . TRP A 1 196 ? 14.651 -2.554 -11.615 1.00 80.56 196 TRP A CA 1
ATOM 1509 C C . TRP A 1 196 ? 14.685 -1.507 -12.750 1.00 80.56 196 TRP A C 1
ATOM 1511 O O . TRP A 1 196 ? 13.801 -1.494 -13.610 1.00 80.56 196 TRP A O 1
ATOM 1521 N N . THR A 1 197 ? 15.697 -0.635 -12.772 1.00 82.31 197 THR A N 1
ATOM 1522 C CA . THR A 1 197 ? 15.906 0.381 -13.820 1.00 82.31 197 THR A CA 1
ATOM 1523 C C . THR A 1 197 ? 16.477 -0.230 -15.110 1.00 82.31 197 THR A C 1
ATOM 1525 O O . THR A 1 197 ? 16.612 -1.450 -15.259 1.00 82.31 197 THR A O 1
ATOM 1528 N N . MET A 1 198 ? 16.785 0.616 -16.099 1.00 80.88 198 MET A N 1
ATOM 1529 C CA . MET A 1 198 ? 17.581 0.256 -17.281 1.00 80.88 198 MET A CA 1
ATOM 1530 C C . MET A 1 198 ? 17.004 -0.820 -18.201 1.00 80.88 198 MET A C 1
ATOM 1532 O O . MET A 1 198 ? 17.724 -1.464 -18.960 1.00 80.88 198 MET A O 1
ATOM 1536 N N . GLY A 1 199 ? 15.683 -0.988 -18.191 1.00 80.94 199 GLY A N 1
ATOM 1537 C CA . GLY A 1 199 ? 15.027 -1.952 -19.074 1.00 80.94 199 GLY A CA 1
ATOM 1538 C C . GLY A 1 199 ? 15.282 -3.402 -18.676 1.00 80.94 199 GLY A C 1
ATOM 1539 O O . GLY A 1 199 ? 15.158 -4.286 -19.519 1.00 80.94 199 GLY A O 1
ATOM 1540 N N . THR A 1 200 ? 15.572 -3.649 -17.392 1.00 85.44 200 THR A N 1
ATOM 1541 C CA . THR A 1 200 ? 15.651 -4.999 -16.810 1.00 85.44 200 THR A CA 1
ATOM 1542 C C . THR A 1 200 ? 14.410 -5.834 -17.145 1.00 85.44 200 THR A C 1
ATOM 1544 O O . THR A 1 200 ? 14.509 -7.035 -17.388 1.00 85.44 200 THR A O 1
ATOM 1547 N N . ILE A 1 201 ? 13.240 -5.188 -17.234 1.00 89.12 201 ILE A N 1
ATOM 1548 C CA . ILE A 1 201 ? 12.020 -5.776 -17.793 1.00 89.12 201 ILE A CA 1
ATOM 1549 C C . ILE A 1 201 ? 11.824 -5.233 -19.219 1.00 89.12 201 ILE A C 1
ATOM 1551 O O . ILE A 1 201 ? 11.523 -4.044 -19.375 1.00 89.12 201 ILE A O 1
ATOM 1555 N N . PRO A 1 202 ? 11.952 -6.074 -20.264 1.00 91.25 202 PRO A N 1
ATOM 1556 C CA . PRO A 1 202 ? 11.766 -5.638 -21.644 1.00 91.25 202 PRO A CA 1
ATOM 1557 C C . PRO A 1 202 ? 10.335 -5.162 -21.904 1.00 91.25 202 PRO A C 1
ATOM 1559 O O . PRO A 1 202 ? 9.376 -5.770 -21.418 1.00 91.25 202 PRO A O 1
ATOM 1562 N N . LEU A 1 203 ? 10.181 -4.127 -22.731 1.00 92.25 203 LEU A N 1
ATOM 1563 C CA . LEU A 1 203 ? 8.870 -3.602 -23.116 1.00 92.25 203 LEU A CA 1
ATOM 1564 C C . LEU A 1 203 ? 8.027 -4.672 -23.818 1.00 92.25 203 LEU A C 1
ATOM 1566 O O . LEU A 1 203 ? 8.540 -5.488 -24.586 1.00 92.25 203 LEU A O 1
ATOM 1570 N N . VAL A 1 204 ? 6.724 -4.666 -23.549 1.00 95.06 204 VAL A N 1
ATOM 1571 C CA . VAL A 1 204 ? 5.734 -5.463 -24.279 1.00 95.06 204 VAL A CA 1
ATOM 1572 C C . VAL A 1 204 ? 5.186 -4.596 -25.402 1.00 95.06 204 VAL A C 1
ATOM 1574 O O . VAL A 1 204 ? 4.387 -3.701 -25.155 1.00 95.06 204 VAL A O 1
ATOM 1577 N N . GLU A 1 205 ? 5.638 -4.824 -26.633 1.00 92.88 205 GLU A N 1
ATOM 1578 C CA . GLU A 1 205 ? 5.368 -3.912 -27.754 1.00 92.88 205 GLU A CA 1
ATOM 1579 C C . GLU A 1 205 ? 4.111 -4.267 -28.556 1.00 92.88 205 GLU A C 1
ATOM 1581 O O . GLU A 1 205 ? 3.556 -3.414 -29.249 1.00 92.88 205 GLU A O 1
ATOM 1586 N N . SER A 1 206 ? 3.629 -5.509 -28.450 1.00 94.00 206 SER A N 1
ATOM 1587 C CA . SER A 1 206 ? 2.507 -6.008 -29.246 1.00 94.00 206 SER A CA 1
ATOM 1588 C C . SER A 1 206 ? 1.477 -6.765 -28.409 1.00 94.00 206 SER A C 1
ATOM 1590 O O . SER A 1 206 ? 1.790 -7.361 -27.380 1.00 94.00 206 SER A O 1
ATOM 1592 N N . PHE A 1 207 ? 0.229 -6.785 -28.881 1.00 93.31 207 PHE A N 1
ATOM 1593 C CA . PHE A 1 207 ? -0.851 -7.560 -28.258 1.00 93.31 207 PHE A CA 1
ATOM 1594 C C . PHE A 1 207 ? -0.663 -9.077 -28.397 1.00 93.31 207 PHE A C 1
ATOM 1596 O O . PHE A 1 207 ? -1.197 -9.835 -27.592 1.00 93.31 207 PHE A O 1
ATOM 1603 N N . VAL A 1 208 ? 0.113 -9.518 -29.390 1.00 94.94 208 VAL A N 1
ATOM 1604 C CA . VAL A 1 208 ? 0.372 -10.941 -29.674 1.00 94.94 208 VAL A CA 1
ATOM 1605 C C . VAL A 1 208 ? 1.549 -11.476 -28.848 1.00 94.94 208 VAL A C 1
ATOM 1607 O O . VAL A 1 208 ? 1.849 -12.665 -28.885 1.00 94.94 208 VAL A O 1
ATOM 1610 N N . ASP A 1 209 ? 2.210 -10.618 -28.067 1.00 94.75 209 ASP A N 1
ATOM 1611 C CA . ASP A 1 209 ? 3.292 -11.033 -27.184 1.00 94.75 209 ASP A CA 1
ATOM 1612 C C . ASP A 1 209 ? 2.797 -12.094 -26.176 1.00 94.75 209 ASP A C 1
ATOM 1614 O O . ASP A 1 209 ? 1.807 -11.852 -25.472 1.00 94.75 209 ASP A O 1
ATOM 1618 N N . PRO A 1 210 ? 3.468 -13.258 -26.061 1.00 94.69 210 PRO A N 1
ATOM 1619 C CA . PRO A 1 210 ? 3.051 -14.333 -25.159 1.00 94.69 210 PRO A CA 1
ATOM 1620 C C . PRO A 1 210 ? 2.987 -13.889 -23.693 1.00 94.69 210 PRO A C 1
ATOM 1622 O O . PRO A 1 210 ? 2.218 -14.449 -22.911 1.00 94.69 210 PRO A O 1
ATOM 1625 N N . ARG A 1 211 ? 3.734 -12.847 -23.310 1.00 94.12 211 ARG A N 1
ATOM 1626 C CA . ARG A 1 211 ? 3.703 -12.274 -21.960 1.00 94.12 211 ARG A CA 1
ATOM 1627 C C . ARG A 1 211 ? 2.322 -11.747 -21.575 1.00 94.12 211 ARG A C 1
ATOM 1629 O O . ARG A 1 211 ? 1.958 -11.837 -20.402 1.00 94.12 211 ARG A O 1
ATOM 1636 N N . ASN A 1 212 ? 1.504 -11.318 -22.539 1.00 94.56 212 ASN A N 1
ATOM 1637 C CA . ASN A 1 212 ? 0.128 -10.884 -22.281 1.00 94.56 212 ASN A CA 1
ATOM 1638 C C . ASN A 1 212 ? -0.753 -12.012 -21.719 1.00 94.56 212 ASN A C 1
ATOM 1640 O O . ASN A 1 212 ? -1.704 -11.733 -20.988 1.00 94.56 212 ASN A O 1
ATOM 1644 N N . LEU A 1 213 ? -0.425 -13.285 -21.976 1.00 94.75 213 LEU A N 1
ATOM 1645 C CA . LEU A 1 213 ? -1.133 -14.418 -21.368 1.00 94.75 213 LEU A CA 1
ATOM 1646 C C . LEU A 1 213 ? -0.971 -14.428 -19.845 1.00 94.75 213 LEU A C 1
ATOM 1648 O O . LEU A 1 213 ? -1.937 -14.677 -19.128 1.00 94.75 213 LEU A O 1
ATOM 1652 N N . SER A 1 214 ? 0.222 -14.096 -19.341 1.00 92.94 214 SER A N 1
ATOM 1653 C CA . SER A 1 214 ? 0.468 -13.998 -17.896 1.00 92.94 214 SER A CA 1
ATOM 1654 C C . SER A 1 214 ? -0.315 -12.845 -17.260 1.00 92.94 214 SER A C 1
ATOM 1656 O O . SER A 1 214 ? -0.838 -12.978 -16.155 1.00 92.94 214 SER A O 1
ATOM 1658 N N . THR A 1 215 ? -0.479 -11.741 -17.989 1.00 93.00 215 THR A N 1
ATOM 1659 C CA . THR A 1 215 ? -1.296 -10.598 -17.572 1.00 93.00 215 THR A CA 1
ATOM 1660 C C . THR A 1 215 ? -2.771 -10.972 -17.487 1.00 93.00 215 THR A C 1
ATOM 1662 O O . THR A 1 215 ? -3.419 -10.692 -16.479 1.00 93.00 215 THR A O 1
ATOM 1665 N N . ILE A 1 216 ? -3.298 -11.664 -18.502 1.00 94.56 216 ILE A N 1
ATOM 1666 C CA . ILE A 1 216 ? -4.670 -12.187 -18.487 1.00 94.56 216 ILE A CA 1
ATOM 1667 C C . ILE A 1 216 ? -4.843 -13.152 -17.311 1.00 94.56 216 ILE A C 1
ATOM 1669 O O . ILE A 1 216 ? -5.791 -13.001 -16.541 1.00 94.56 216 ILE A O 1
ATOM 1673 N N . ALA A 1 217 ? -3.904 -14.080 -17.106 1.00 93.75 217 ALA A N 1
ATOM 1674 C CA . ALA A 1 217 ? -3.930 -15.006 -15.978 1.00 93.75 217 ALA A CA 1
ATOM 1675 C C . ALA A 1 217 ? -3.979 -14.263 -14.628 1.00 93.75 217 ALA A C 1
ATOM 1677 O O . ALA A 1 217 ? -4.841 -14.556 -13.798 1.00 93.75 217 ALA A O 1
ATOM 1678 N N . ALA A 1 218 ? -3.147 -13.235 -14.433 1.00 90.50 218 ALA A N 1
ATOM 1679 C CA . ALA A 1 218 ? -3.160 -12.418 -13.220 1.00 90.50 218 ALA A CA 1
ATOM 1680 C C . ALA A 1 218 ? -4.518 -11.727 -12.996 1.00 90.50 218 ALA A C 1
ATOM 1682 O O . ALA A 1 218 ? -5.072 -11.783 -11.897 1.00 90.50 218 ALA A O 1
ATOM 1683 N N . TYR A 1 219 ? -5.111 -11.134 -14.036 1.00 91.44 219 TYR A N 1
ATOM 1684 C CA . TYR A 1 219 ? -6.438 -10.520 -13.929 1.00 91.44 219 TYR A CA 1
ATOM 1685 C C . TYR A 1 219 ? -7.548 -11.534 -13.653 1.00 91.44 219 TYR A C 1
ATOM 1687 O O . TYR A 1 219 ? -8.425 -11.258 -12.834 1.00 91.44 219 TYR A O 1
ATOM 1695 N N . THR A 1 220 ? -7.509 -12.715 -14.277 1.00 92.81 220 THR A N 1
ATOM 1696 C CA . THR A 1 220 ? -8.476 -13.786 -13.988 1.00 92.81 220 THR A CA 1
ATOM 1697 C C . THR A 1 220 ? -8.365 -14.270 -12.545 1.00 92.81 220 THR A C 1
ATOM 1699 O O . THR A 1 220 ? -9.388 -14.471 -11.895 1.00 92.81 220 THR A O 1
ATOM 1702 N N . PHE A 1 221 ? -7.147 -14.358 -12.003 1.00 89.50 221 PHE A N 1
ATOM 1703 C CA . PHE A 1 221 ? -6.911 -14.680 -10.599 1.00 89.50 221 PHE A CA 1
ATOM 1704 C C . PHE A 1 221 ? -7.512 -13.619 -9.664 1.00 89.50 221 PHE A C 1
ATOM 1706 O O . PHE A 1 221 ? -8.270 -13.961 -8.755 1.00 89.50 221 PHE A O 1
ATOM 1713 N N . PHE A 1 222 ? -7.266 -12.326 -9.912 1.00 87.25 222 PHE A N 1
ATOM 1714 C CA . PHE A 1 222 ? -7.873 -11.252 -9.114 1.00 87.25 222 PHE A CA 1
ATOM 1715 C C . PHE A 1 222 ? -9.398 -11.224 -9.218 1.00 87.25 222 PHE A C 1
ATOM 1717 O O . PHE A 1 222 ? -10.077 -11.026 -8.209 1.00 87.25 222 PHE A O 1
ATOM 1724 N N . MET A 1 223 ? -9.944 -11.458 -10.412 1.00 89.25 223 MET A N 1
ATOM 1725 C CA . MET A 1 223 ? -11.387 -11.541 -10.618 1.00 89.25 223 MET A CA 1
ATOM 1726 C C . MET A 1 223 ? -11.985 -12.730 -9.855 1.00 89.25 223 MET A C 1
ATOM 1728 O O . MET A 1 223 ? -13.000 -12.571 -9.183 1.00 89.25 223 MET A O 1
ATOM 1732 N N . ALA A 1 224 ? -11.335 -13.896 -9.876 1.00 89.69 224 ALA A N 1
ATOM 1733 C CA . ALA A 1 224 ? -11.766 -15.065 -9.116 1.00 89.69 224 ALA A CA 1
ATOM 1734 C C . ALA A 1 224 ? -11.740 -14.804 -7.601 1.00 89.69 224 ALA A C 1
ATOM 1736 O O . ALA A 1 224 ? -12.710 -15.125 -6.910 1.00 89.69 224 ALA A O 1
ATOM 1737 N N . LEU A 1 225 ? -10.686 -14.162 -7.079 1.00 86.06 225 LEU A N 1
ATOM 1738 C CA . LEU A 1 225 ? -10.625 -13.748 -5.672 1.00 86.06 225 LEU A CA 1
ATOM 1739 C C . LEU A 1 225 ? -11.749 -12.771 -5.323 1.00 86.06 225 LEU A C 1
ATOM 1741 O O . LEU A 1 225 ? -12.378 -12.906 -4.274 1.00 86.06 225 LEU A O 1
ATOM 1745 N N . PHE A 1 226 ? -12.023 -11.803 -6.198 1.00 84.69 226 PHE A N 1
ATOM 1746 C CA . PHE A 1 226 ? -13.100 -10.841 -6.002 1.00 84.69 226 PHE A CA 1
ATOM 1747 C C . PHE A 1 226 ? -14.462 -11.537 -5.975 1.00 84.69 226 PHE A C 1
ATOM 1749 O O . PHE A 1 226 ? -15.194 -11.391 -5.003 1.00 84.69 226 PHE A O 1
ATOM 1756 N N . ILE A 1 227 ? -14.781 -12.366 -6.971 1.00 87.31 227 ILE A N 1
ATOM 1757 C CA . ILE A 1 227 ? -16.041 -13.120 -7.016 1.00 87.31 227 ILE A CA 1
ATOM 1758 C C . ILE A 1 227 ? -16.183 -13.985 -5.760 1.00 87.31 227 ILE A C 1
ATOM 1760 O O . ILE A 1 227 ? -17.206 -13.904 -5.085 1.00 87.31 227 ILE A O 1
ATOM 1764 N N . THR A 1 228 ? -15.134 -14.720 -5.381 1.00 85.62 228 THR A N 1
ATOM 1765 C CA . THR A 1 228 ? -15.130 -15.561 -4.173 1.00 85.62 228 THR A CA 1
ATOM 1766 C C . THR A 1 228 ? -15.368 -14.734 -2.908 1.00 85.62 228 THR A C 1
ATOM 1768 O O . THR A 1 228 ? -16.143 -15.137 -2.042 1.00 85.62 228 THR A O 1
ATOM 1771 N N . ALA A 1 229 ? -14.763 -13.547 -2.792 1.00 81.69 229 ALA A N 1
ATOM 1772 C CA . ALA A 1 229 ? -15.001 -12.653 -1.660 1.00 81.69 229 ALA A CA 1
ATOM 1773 C C . ALA A 1 229 ? -16.471 -12.206 -1.570 1.00 81.69 229 ALA A C 1
ATOM 1775 O O . ALA A 1 229 ? -17.006 -12.074 -0.467 1.00 81.69 229 ALA A O 1
ATOM 1776 N N . TYR A 1 230 ? -17.132 -11.982 -2.708 1.00 82.38 230 TYR A N 1
ATOM 1777 C CA . TYR A 1 230 ? -18.533 -11.559 -2.749 1.00 82.38 230 TYR A CA 1
ATOM 1778 C C . TYR A 1 230 ? -19.514 -12.708 -2.499 1.00 82.38 230 TYR A C 1
ATOM 1780 O O . TYR A 1 230 ? -20.512 -12.499 -1.810 1.00 82.38 230 TYR A O 1
ATOM 1788 N N . THR A 1 231 ? -19.232 -13.906 -3.010 1.00 86.25 231 THR A N 1
ATOM 1789 C CA . THR A 1 231 ? -20.119 -15.074 -2.885 1.00 86.25 231 THR A CA 1
ATOM 1790 C C . THR A 1 231 ? -19.981 -15.793 -1.546 1.00 86.25 231 THR A C 1
ATOM 1792 O O . THR A 1 231 ? -20.936 -16.408 -1.082 1.00 86.25 231 THR A O 1
ATOM 1795 N N . THR A 1 232 ? -18.828 -15.695 -0.880 1.00 84.88 232 THR A N 1
ATOM 1796 C CA . THR A 1 232 ? -18.598 -16.382 0.398 1.00 84.88 232 THR A CA 1
ATOM 1797 C C . THR A 1 232 ? -19.428 -15.766 1.523 1.00 84.88 232 THR A C 1
ATOM 1799 O O . THR A 1 232 ? -19.230 -14.602 1.879 1.00 84.88 232 THR A O 1
ATOM 1802 N N . GLU A 1 233 ? -20.315 -16.548 2.143 1.00 77.62 233 GLU A N 1
ATOM 1803 C CA . GLU A 1 233 ? -21.128 -16.126 3.298 1.00 77.62 233 GLU A CA 1
ATOM 1804 C C . GLU A 1 233 ? -20.311 -16.015 4.595 1.00 77.62 233 GLU A C 1
ATOM 1806 O O . GLU A 1 233 ? -20.611 -15.199 5.472 1.00 77.62 233 GLU A O 1
ATOM 1811 N N . ASN A 1 234 ? -19.226 -16.787 4.708 1.00 79.12 234 ASN A N 1
ATOM 1812 C CA . ASN A 1 234 ? -18.363 -16.769 5.880 1.00 79.12 234 ASN A CA 1
ATOM 1813 C C . ASN A 1 234 ? -17.570 -15.454 5.973 1.00 79.12 234 ASN A C 1
ATOM 1815 O O . ASN A 1 234 ? -16.646 -15.176 5.202 1.00 79.12 234 ASN A O 1
ATOM 1819 N N . ARG A 1 235 ? -17.901 -14.652 6.991 1.00 69.06 235 ARG A N 1
ATOM 1820 C CA . ARG A 1 235 ? -17.284 -13.346 7.250 1.00 69.06 235 ARG A CA 1
ATOM 1821 C C . ARG A 1 235 ? -15.766 -13.423 7.432 1.00 69.06 235 ARG A C 1
ATOM 1823 O O . ARG A 1 235 ? -15.081 -12.498 7.006 1.00 69.06 235 ARG A O 1
ATOM 1830 N N . GLN A 1 236 ? -15.238 -14.480 8.051 1.00 64.94 236 GLN A N 1
ATOM 1831 C CA . GLN A 1 236 ? -13.793 -14.611 8.265 1.00 64.94 236 GLN A CA 1
ATOM 1832 C C . GLN A 1 236 ? -13.059 -14.856 6.945 1.00 64.94 236 GLN A C 1
ATOM 1834 O O . GLN A 1 236 ? -12.104 -14.147 6.644 1.00 64.94 236 GLN A O 1
ATOM 1839 N N . GLN A 1 237 ? -13.555 -15.777 6.117 1.00 69.25 237 GLN A N 1
ATOM 1840 C CA . GLN A 1 237 ? -12.989 -16.046 4.791 1.00 69.25 237 GLN A CA 1
ATOM 1841 C C . GLN A 1 237 ? -13.063 -14.809 3.888 1.00 69.25 237 GLN A C 1
ATOM 1843 O O . GLN A 1 237 ? -12.065 -14.436 3.278 1.00 69.25 237 GLN A O 1
ATOM 1848 N N . ARG A 1 238 ? -14.200 -14.102 3.882 1.00 70.00 238 ARG A N 1
ATOM 1849 C CA . ARG A 1 238 ? -14.361 -12.846 3.138 1.00 70.00 238 ARG A CA 1
ATOM 1850 C C . ARG A 1 238 ? -13.336 -11.786 3.553 1.00 70.00 238 ARG A C 1
ATOM 1852 O O . ARG A 1 238 ? -12.732 -11.150 2.695 1.00 70.00 238 ARG A O 1
ATOM 1859 N N . VAL A 1 239 ? -13.131 -11.588 4.857 1.00 65.62 239 VAL A N 1
ATOM 1860 C CA . VAL A 1 239 ? -12.147 -10.619 5.371 1.00 65.62 239 VAL A CA 1
ATOM 1861 C C . VAL A 1 239 ? -10.726 -11.033 4.997 1.00 65.62 239 VAL A C 1
ATOM 1863 O O . VAL A 1 239 ? -9.969 -10.184 4.536 1.00 65.62 239 VAL A O 1
ATOM 1866 N N . THR A 1 240 ? -10.376 -12.315 5.117 1.00 66.81 240 THR A N 1
ATOM 1867 C CA . THR A 1 240 ? -9.051 -12.813 4.728 1.00 66.81 240 THR A CA 1
ATOM 1868 C C . THR A 1 240 ? -8.793 -12.616 3.234 1.00 66.81 240 THR A C 1
ATOM 1870 O O . THR A 1 240 ? -7.754 -12.071 2.876 1.00 66.81 240 THR A O 1
ATOM 1873 N N . ILE A 1 241 ? -9.746 -12.956 2.359 1.00 69.44 241 ILE A N 1
ATOM 1874 C CA . ILE A 1 241 ? -9.595 -12.785 0.903 1.00 69.44 241 ILE A CA 1
ATOM 1875 C C . ILE A 1 241 ? -9.438 -11.303 0.536 1.00 69.44 241 ILE A C 1
ATOM 1877 O O . ILE A 1 241 ? -8.563 -10.950 -0.251 1.00 69.44 241 ILE A O 1
ATOM 1881 N N . LEU A 1 242 ? -10.234 -10.416 1.145 1.00 66.62 242 LEU A N 1
ATOM 1882 C CA . LEU A 1 242 ? -10.126 -8.970 0.922 1.00 66.62 242 LEU A CA 1
ATOM 1883 C C . LEU A 1 242 ? -8.820 -8.375 1.466 1.00 66.62 242 LEU A C 1
ATOM 1885 O O . LEU A 1 242 ? -8.325 -7.387 0.927 1.00 66.62 242 LEU A O 1
ATOM 1889 N N . MET A 1 243 ? -8.262 -8.942 2.537 1.00 65.44 243 MET A N 1
ATOM 1890 C CA . MET A 1 243 ? -6.962 -8.525 3.058 1.00 65.44 243 MET A CA 1
ATOM 1891 C C . MET A 1 243 ? -5.812 -8.996 2.165 1.00 65.44 243 MET A C 1
ATOM 1893 O O . MET A 1 243 ? -4.919 -8.201 1.881 1.00 65.44 243 MET A O 1
ATOM 1897 N N . VAL A 1 244 ? -5.865 -10.232 1.663 1.00 65.69 244 VAL A N 1
ATOM 1898 C CA . VAL A 1 244 ? -4.863 -10.787 0.738 1.00 65.69 244 VAL A CA 1
ATOM 1899 C C . VAL A 1 244 ? -4.851 -10.025 -0.589 1.00 65.69 244 VAL A C 1
ATOM 1901 O O . VAL A 1 244 ? -3.784 -9.625 -1.051 1.00 65.69 244 VAL A O 1
ATOM 1904 N N . SER A 1 245 ? -6.022 -9.724 -1.159 1.00 60.00 245 SER A N 1
ATOM 1905 C CA . SER A 1 245 ? -6.110 -8.982 -2.424 1.00 60.00 245 SER A CA 1
ATOM 1906 C C . SER A 1 245 ? -5.620 -7.534 -2.301 1.00 60.00 245 SER A C 1
ATOM 1908 O O . SER A 1 245 ? -4.960 -7.014 -3.201 1.00 60.00 245 SER A O 1
ATOM 1910 N N . ARG A 1 246 ? -5.876 -6.878 -1.161 1.00 57.66 246 ARG A N 1
ATOM 1911 C CA . ARG A 1 246 ? -5.353 -5.531 -0.871 1.00 57.66 246 ARG A CA 1
ATOM 1912 C C . ARG A 1 246 ? -3.850 -5.510 -0.626 1.00 57.66 246 ARG A C 1
ATOM 1914 O O . ARG A 1 246 ? -3.196 -4.559 -1.043 1.00 57.66 246 ARG A O 1
ATOM 1921 N N . TRP A 1 247 ? -3.312 -6.530 0.038 1.00 57.47 247 TRP A N 1
ATOM 1922 C CA . TRP A 1 247 ? -1.873 -6.652 0.256 1.00 57.47 247 TRP A CA 1
ATOM 1923 C C . TRP A 1 247 ? -1.128 -6.848 -1.070 1.00 57.47 247 TRP A C 1
ATOM 1925 O O . TRP A 1 247 ? -0.141 -6.163 -1.317 1.00 57.47 247 TRP A O 1
ATOM 1935 N N . GLN A 1 248 ? -1.677 -7.661 -1.977 1.00 55.06 248 GLN A N 1
ATOM 1936 C CA . GLN A 1 248 ? -1.148 -7.827 -3.332 1.00 55.06 248 GLN A CA 1
ATOM 1937 C C . GLN A 1 248 ? -1.169 -6.514 -4.123 1.00 55.06 248 GLN A C 1
ATOM 1939 O O . GLN A 1 248 ? -0.160 -6.157 -4.708 1.00 55.06 248 GLN A O 1
ATOM 1944 N N . MET A 1 249 ? -2.258 -5.738 -4.085 1.00 49.78 249 MET A N 1
ATOM 1945 C CA . MET A 1 249 ? -2.349 -4.432 -4.770 1.00 49.78 249 MET A CA 1
ATOM 1946 C C . MET A 1 249 ? -1.370 -3.377 -4.231 1.00 49.78 249 MET A C 1
ATOM 1948 O O . MET A 1 249 ? -0.930 -2.513 -4.985 1.00 49.78 249 MET A O 1
ATOM 1952 N N . ALA A 1 250 ? -1.023 -3.439 -2.943 1.00 45.62 250 ALA A N 1
ATOM 1953 C CA . ALA A 1 250 ? -0.005 -2.573 -2.346 1.00 45.62 250 ALA A CA 1
ATOM 1954 C C . ALA A 1 250 ? 1.426 -3.024 -2.694 1.00 45.62 250 ALA A C 1
ATOM 1956 O O . ALA A 1 250 ? 2.311 -2.183 -2.818 1.00 45.62 250 ALA A O 1
ATOM 1957 N N . PHE A 1 251 ? 1.632 -4.335 -2.866 1.00 47.16 251 PHE A N 1
ATOM 1958 C CA . PHE A 1 251 ? 2.910 -4.944 -3.238 1.00 47.16 251 PHE A CA 1
ATOM 1959 C C . PHE A 1 251 ? 3.178 -4.911 -4.753 1.00 47.16 251 PHE A C 1
ATOM 1961 O O . PHE A 1 251 ? 4.324 -4.890 -5.176 1.00 47.16 251 PHE A O 1
ATOM 1968 N N . LEU A 1 252 ? 2.123 -4.810 -5.570 1.00 45.56 252 LEU A N 1
ATOM 1969 C CA . LEU A 1 252 ? 2.117 -4.734 -7.041 1.00 45.56 252 LEU A CA 1
ATOM 1970 C C . LEU A 1 252 ? 2.846 -3.521 -7.645 1.00 45.56 252 LEU A C 1
ATOM 1972 O O . LEU A 1 252 ? 2.751 -3.242 -8.839 1.00 45.56 252 LEU A O 1
ATOM 1976 N N . ARG A 1 253 ? 3.577 -2.795 -6.812 1.00 49.41 253 ARG A N 1
ATOM 1977 C CA . ARG A 1 253 ? 4.426 -1.688 -7.179 1.00 49.41 253 ARG A CA 1
ATOM 1978 C C . ARG A 1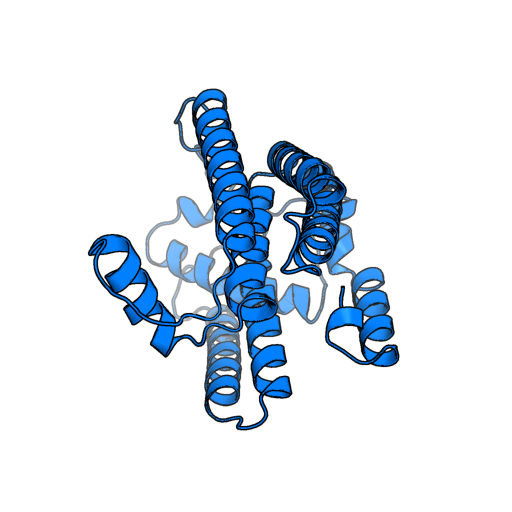 253 ? 5.878 -2.153 -7.031 1.00 49.41 253 ARG A C 1
ATOM 1980 O O . ARG A 1 253 ? 6.587 -1.611 -6.192 1.00 49.41 253 ARG A O 1
ATOM 1987 N N . ILE A 1 254 ? 6.341 -3.109 -7.863 1.00 45.31 254 ILE A N 1
ATOM 1988 C CA . ILE A 1 254 ? 7.738 -3.090 -8.353 1.00 45.31 254 ILE A CA 1
ATOM 1989 C C . ILE A 1 254 ? 7.982 -1.630 -8.647 1.00 45.31 254 ILE A C 1
ATOM 1991 O O . ILE A 1 254 ? 7.275 -1.082 -9.498 1.00 45.31 254 ILE A O 1
ATOM 1995 N N . HIS A 1 255 ? 8.861 -1.047 -7.835 1.00 46.69 255 HIS A N 1
ATOM 1996 C CA . HIS A 1 255 ? 9.409 0.293 -7.894 1.00 46.69 255 HIS A CA 1
ATOM 1997 C C . HIS A 1 255 ? 9.118 0.972 -9.225 1.00 46.69 255 HIS A C 1
ATOM 1999 O O . HIS A 1 255 ? 9.958 1.051 -10.115 1.00 46.69 255 HIS A O 1
ATOM 2005 N N . SER A 1 256 ? 7.883 1.452 -9.361 1.00 35.81 256 SER A N 1
ATOM 2006 C CA . SER A 1 256 ? 7.548 2.404 -10.391 1.00 35.81 256 SER A CA 1
ATOM 2007 C C . SER A 1 256 ? 8.121 3.672 -9.805 1.00 35.81 256 SER A C 1
ATOM 2009 O O . SER A 1 256 ? 7.485 4.312 -8.965 1.00 35.81 256 SER A O 1
ATOM 2011 N N . PHE A 1 257 ? 9.407 3.867 -10.098 1.00 39.97 257 PHE A N 1
ATOM 2012 C CA . PHE A 1 257 ? 9.920 5.182 -10.405 1.00 39.97 257 PHE A CA 1
ATOM 2013 C C . PHE A 1 257 ? 8.896 5.799 -11.370 1.00 39.97 257 PHE A C 1
ATOM 2015 O O . PHE A 1 257 ? 8.783 5.315 -12.524 1.00 39.97 257 PHE A O 1
#

InterPro domains:
  IPR013618 Protein O-mannosyl-transferase TMTC, DUF1736 [PF08409] (151-222)

Sequence (257 aa):
MCSMFLPELSSFVAAMLFVVHPIHTEAVTGVVGRAETLSSVFFLAAFMLYTKASRSKKSTGWKYLIPSMMSIATAMLCKEQGITVAGVCAAYEIFVTQKVRLPEIKHVVKAAITAKSSYHLPWSSEATKRLLVLSATTLCLLLARLQIMGSQLPVFTRFDNPASVAPTPARQLTYHYLISVNLWLLLFPCNLCCDWTMGTIPLVESFVDPRNLSTIAAYTFFMALFITAYTTENRQQRVTILMVSRWQMAFLRIHSF